Protein AF-A0A3P7LXD0-F1 (afdb_monomer)

Foldseek 3Di:
DDDDDDDDPPPDDPPDPPDPQCLLVADDAAEDEAPPDDPQKDFFDKDWDWDADPSRGIKIKIKTFADPAQKFKFKDFPNHTDWGGDTGMDIFMWIRGSVSFTDGVVDPDGGRHMTMMIGHPPDDDPPPDDDDDDDDDDDDDPPDPPPPKDKDKADKDDWDDWPDQAQLPTKIKIFIDIDIPDPPHDYPHTRMDMGGDHFQFDDPPDGGHDPQWDFDQDPNGTGTDGDD

Organism: Litomosoides sigmodontis (NCBI:txid42156)

InterPro domains:
  IPR000884 Thrombospondin type-1 (TSP1) repeat [PF00090] (155-202)
  IPR000884 Thrombospondin type-1 (TSP1) repeat [PS50092] (150-203)
  IPR000884 Thrombospondin type-1 (TSP1) repeat [SM00209] (153-203)
  IPR002601 C6 domain [PF01681] (26-116)
  IPR002601 C6 domain [SM01048] (23-116)
  IPR036383 Thrombospondin type-1 repeat superfamily [G3DSA:2.20.100.10] (147-202)
  IPR036383 Thrombospondin type-1 repeat superfamily [SSF82895] (150-202)

Sequence (228 aa):
ILTTVPPEITMQMPTGSATPSSCTTCKNLKATKIAGLKPNEISGPLAIEYSTQADGCRVANIVCGGFKGGGTARIYFNERIFLSDITGQAEVELICRSDSQWRAFESAIVVTSVSCVVIDQMTVPPADSPKVISTSSPFMLISTISMRCSAQWGLWGPWSTCSDICGAFGSRQRFRGCERTSHDCFCPGSISDSEYCNFQPCLYPRSACRQNHIVSAVNQKFVCTPMP

Radius of gyration: 25.35 Å; Cα contact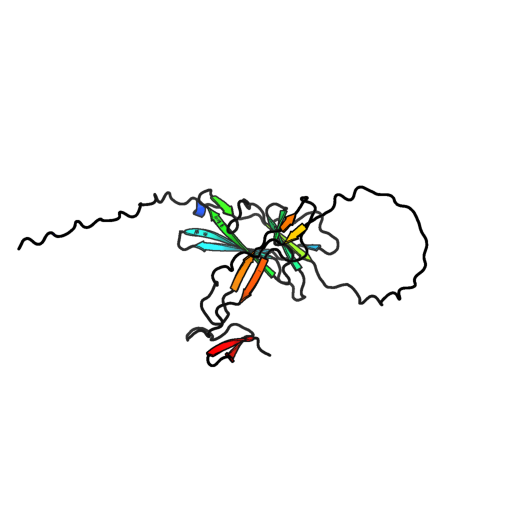s (8 Å, |Δi|>4): 433; chains: 1; bounding box: 85×70×57 Å

Solvent-accessible surface area (backbone atoms only — not comparable to full-atom values): 13696 Å² total; per-residue (Å²): 136,89,83,82,79,80,86,84,80,78,80,76,74,82,79,72,79,80,64,83,57,39,8,62,64,44,74,84,71,41,81,48,82,78,81,86,64,54,98,59,43,43,82,33,57,65,49,78,47,78,49,65,49,99,87,56,29,33,32,38,41,38,38,19,40,73,60,95,73,64,22,33,9,27,41,21,43,68,89,38,82,71,46,55,62,31,68,28,60,29,73,49,61,30,42,26,34,66,85,38,41,33,22,42,83,97,45,92,56,75,52,58,29,40,26,29,38,25,31,66,65,88,80,75,75,88,71,78,80,80,78,89,75,90,75,92,77,92,80,79,92,73,83,70,84,69,76,75,74,45,43,41,74,47,69,74,50,71,69,46,76,52,74,34,87,26,9,37,68,5,42,27,42,29,44,36,52,69,50,54,76,46,91,94,36,68,47,93,69,50,49,58,50,76,44,72,30,42,32,43,54,33,61,84,94,50,66,39,36,36,91,72,34,38,83,39,81,54,95,93,35,66,29,36,38,71,62,132

Structure (mmCIF, N/CA/C/O backbone):
data_AF-A0A3P7LXD0-F1
#
_entry.id   AF-A0A3P7LXD0-F1
#
loop_
_atom_site.group_PDB
_atom_site.id
_atom_site.type_symbol
_atom_site.label_atom_id
_atom_site.label_alt_id
_atom_site.label_comp_id
_atom_site.label_asym_id
_atom_site.label_entity_id
_atom_site.label_seq_id
_atom_site.pdbx_PDB_ins_code
_atom_site.Cartn_x
_atom_site.Cartn_y
_atom_site.Cartn_z
_atom_site.occupancy
_atom_site.B_iso_or_equiv
_atom_site.auth_seq_id
_atom_site.auth_comp_id
_atom_site.auth_asym_id
_atom_site.auth_atom_id
_atom_site.pdbx_PDB_model_num
ATOM 1 N N . ILE A 1 1 ? -38.356 54.307 16.193 1.00 48.66 1 ILE A N 1
ATOM 2 C CA . ILE A 1 1 ? -37.027 53.716 15.911 1.00 48.66 1 ILE A CA 1
ATOM 3 C C . ILE A 1 1 ? -37.286 52.497 15.035 1.00 48.66 1 ILE A C 1
ATOM 5 O O . ILE A 1 1 ? -37.836 51.524 15.526 1.00 48.66 1 ILE A O 1
ATOM 9 N N . LEU A 1 2 ? -37.068 52.627 13.724 1.00 42.84 2 LEU A N 1
ATOM 10 C CA . LEU A 1 2 ? -37.295 51.571 12.731 1.00 42.84 2 LEU A CA 1
ATOM 11 C C . LEU A 1 2 ? -36.100 50.610 12.758 1.00 42.84 2 LEU A C 1
ATOM 13 O O . LEU A 1 2 ? -34.997 51.003 12.394 1.00 42.84 2 LEU A O 1
ATOM 17 N N . THR A 1 3 ? -36.307 49.374 13.208 1.00 47.88 3 THR A N 1
ATOM 18 C CA . THR A 1 3 ? -35.307 48.301 13.133 1.00 47.88 3 THR A CA 1
ATOM 19 C C . THR A 1 3 ? -35.476 47.544 11.821 1.00 47.88 3 THR A C 1
ATOM 21 O O . THR A 1 3 ? -36.430 46.788 11.647 1.00 47.88 3 THR A O 1
ATOM 24 N N . THR A 1 4 ? -34.558 47.767 10.885 1.00 55.19 4 THR A N 1
ATOM 25 C CA . THR A 1 4 ? -34.419 47.001 9.643 1.00 55.19 4 THR A CA 1
ATOM 26 C C . THR A 1 4 ? -33.734 45.665 9.940 1.00 55.19 4 THR A C 1
ATOM 28 O O . THR A 1 4 ? -32.599 45.653 10.417 1.00 55.19 4 THR A O 1
ATOM 31 N N . VAL A 1 5 ? -34.407 44.550 9.659 1.00 63.97 5 VAL A N 1
ATOM 32 C CA . VAL A 1 5 ? -33.825 43.198 9.699 1.00 63.97 5 VAL A CA 1
ATOM 33 C C . VAL A 1 5 ? -33.146 42.928 8.343 1.00 63.97 5 VAL A C 1
ATOM 35 O O . VAL A 1 5 ? -33.761 43.228 7.318 1.00 63.97 5 VAL A O 1
ATOM 38 N N . PRO A 1 6 ? -31.902 42.415 8.283 1.00 62.12 6 PRO A N 1
ATOM 39 C CA . PRO A 1 6 ? -31.261 42.067 7.014 1.00 62.12 6 PRO A CA 1
ATOM 40 C C . PRO A 1 6 ? -31.857 40.773 6.421 1.00 62.12 6 PRO A C 1
ATOM 42 O O . PRO A 1 6 ? -32.315 39.917 7.179 1.00 62.12 6 PRO A O 1
ATOM 45 N N . PRO A 1 7 ? -31.860 40.601 5.085 1.00 56.16 7 PRO A N 1
ATOM 46 C CA . PRO A 1 7 ? -32.398 39.403 4.451 1.00 56.16 7 PRO A CA 1
ATOM 47 C C . PRO A 1 7 ? -31.478 38.195 4.675 1.00 56.16 7 PRO A C 1
ATOM 49 O O . PRO A 1 7 ? -30.262 38.270 4.492 1.00 56.16 7 PRO A O 1
ATOM 52 N N . GLU A 1 8 ? -32.079 37.071 5.054 1.00 54.09 8 GLU A N 1
ATOM 53 C CA . GLU A 1 8 ? -31.425 35.774 5.199 1.00 54.09 8 GLU A CA 1
ATOM 54 C C . GLU A 1 8 ? -31.081 35.220 3.806 1.00 54.09 8 GLU A C 1
ATOM 56 O O . GLU A 1 8 ? -31.956 34.821 3.039 1.00 54.09 8 GLU A O 1
ATOM 61 N N . ILE A 1 9 ? -29.794 35.237 3.446 1.00 55.38 9 ILE A N 1
ATOM 62 C CA . ILE A 1 9 ? -29.299 34.609 2.217 1.00 55.38 9 ILE A CA 1
ATOM 63 C C . ILE A 1 9 ? -29.206 33.108 2.484 1.00 55.38 9 ILE A C 1
ATOM 65 O O . ILE A 1 9 ? -28.233 32.618 3.058 1.00 55.38 9 ILE A O 1
ATOM 69 N N . THR A 1 10 ? -30.227 32.368 2.064 1.00 48.28 10 THR A N 1
ATOM 70 C CA . THR A 1 10 ? -30.183 30.907 2.025 1.00 48.28 10 THR A CA 1
ATOM 71 C C . THR A 1 10 ? -29.189 30.499 0.936 1.00 48.28 10 THR A C 1
ATOM 73 O O . THR A 1 10 ? -29.492 30.565 -0.255 1.00 48.28 10 THR A O 1
ATOM 76 N N . MET A 1 11 ? -27.969 30.107 1.316 1.00 50.03 11 MET A N 1
ATOM 77 C CA . MET A 1 11 ? -27.069 29.429 0.384 1.00 50.03 11 MET A CA 1
ATOM 78 C C . MET A 1 11 ? -27.649 28.049 0.092 1.00 50.03 11 MET A C 1
ATOM 80 O O . MET A 1 11 ? -27.554 27.123 0.896 1.00 50.03 11 MET A O 1
ATOM 84 N N . GLN A 1 12 ? -28.287 27.925 -1.064 1.00 51.53 12 GLN A N 1
ATOM 85 C CA . GLN A 1 12 ? -28.724 26.648 -1.590 1.00 51.53 12 GLN A CA 1
ATOM 86 C C . GLN A 1 12 ? -27.473 25.858 -1.982 1.00 51.53 12 GLN A C 1
ATOM 88 O O . GLN A 1 12 ? -26.767 26.195 -2.933 1.00 51.53 12 GLN A O 1
ATOM 93 N N . MET A 1 13 ? -27.164 24.834 -1.190 1.00 46.72 13 MET A N 1
ATOM 94 C CA . MET A 1 13 ? -26.141 23.846 -1.506 1.00 46.72 13 MET A CA 1
ATOM 95 C C . MET A 1 13 ? -26.503 23.233 -2.867 1.00 46.72 13 MET A C 1
ATOM 97 O O . MET A 1 13 ? -27.663 22.843 -3.043 1.00 46.72 13 MET A O 1
ATOM 101 N N . PRO A 1 14 ? -25.587 23.178 -3.851 1.00 46.22 14 PRO A N 1
ATOM 102 C CA . PRO A 1 14 ? -25.910 22.572 -5.128 1.00 46.22 14 PRO A CA 1
ATOM 103 C C . PRO A 1 14 ? -26.263 21.113 -4.861 1.00 46.22 14 PRO A C 1
ATOM 105 O O . PRO A 1 14 ? -25.436 20.327 -4.395 1.00 46.22 14 PRO A O 1
ATOM 108 N N . THR A 1 15 ? -27.517 20.763 -5.132 1.00 45.72 15 THR A N 1
ATOM 109 C CA . THR A 1 15 ? -27.973 19.390 -5.281 1.00 45.72 15 THR A CA 1
ATOM 110 C C . THR A 1 15 ? -27.226 18.802 -6.470 1.00 45.72 15 THR A C 1
ATOM 112 O O . THR A 1 15 ? -27.682 18.843 -7.610 1.00 45.72 15 THR A O 1
ATOM 115 N N . GLY A 1 16 ? -26.022 18.297 -6.195 1.00 50.62 16 GLY A N 1
ATOM 116 C CA . GLY A 1 16 ? -25.291 17.437 -7.103 1.00 50.62 16 GLY A CA 1
ATOM 117 C C . GLY A 1 16 ? -26.206 16.279 -7.462 1.00 50.62 16 GLY A C 1
ATOM 118 O O . GLY A 1 16 ? -26.605 15.494 -6.604 1.00 50.62 16 GLY A O 1
ATOM 119 N N . SER A 1 17 ? -26.592 16.240 -8.729 1.00 43.69 17 SER A N 1
ATOM 120 C CA . SER A 1 17 ? -27.343 15.166 -9.352 1.00 43.69 17 SER A CA 1
ATOM 121 C C . SER A 1 17 ? -26.717 13.817 -8.993 1.00 43.69 17 SER A C 1
ATOM 123 O O . SER A 1 17 ? -25.678 13.443 -9.542 1.00 43.69 17 SER A O 1
ATOM 125 N N . ALA A 1 18 ? -27.344 13.077 -8.080 1.00 49.84 18 ALA A N 1
ATOM 126 C CA . ALA A 1 18 ? -27.021 11.681 -7.839 1.00 49.84 18 ALA A CA 1
ATOM 127 C C . ALA A 1 18 ? -27.563 10.857 -9.015 1.00 49.84 18 ALA A C 1
ATOM 129 O O . ALA A 1 18 ? -28.610 10.220 -8.935 1.00 49.84 18 ALA A O 1
ATOM 130 N N . THR A 1 19 ? -26.860 10.894 -10.148 1.00 48.16 19 THR A N 1
ATOM 131 C CA . THR A 1 19 ? -26.873 9.759 -11.074 1.00 48.16 19 THR A CA 1
ATOM 132 C C . THR A 1 19 ? -26.492 8.516 -10.269 1.00 48.16 19 THR A C 1
ATOM 134 O O . THR A 1 19 ? -25.536 8.607 -9.493 1.00 48.16 19 THR A O 1
ATOM 137 N N . PRO A 1 20 ? -27.185 7.371 -10.422 1.00 54.28 20 PRO A N 1
ATOM 138 C CA . PRO A 1 20 ? -26.751 6.133 -9.792 1.00 54.28 20 PRO A CA 1
ATOM 139 C C . PRO A 1 20 ? -25.317 5.883 -10.243 1.00 54.28 20 PRO A C 1
ATOM 141 O O . PRO A 1 20 ? -25.032 5.787 -11.437 1.00 54.28 20 PRO A O 1
ATOM 144 N N . SER A 1 21 ? -24.392 5.911 -9.293 1.00 63.59 21 SER A N 1
ATOM 145 C CA . SER A 1 21 ? -22.981 5.835 -9.601 1.00 63.59 21 SER A CA 1
ATOM 146 C C . SER A 1 21 ? -22.711 4.438 -10.163 1.00 63.59 21 SER A C 1
ATOM 148 O O . SER A 1 21 ? -22.794 3.422 -9.469 1.00 63.59 21 SER A O 1
ATOM 150 N N . SER A 1 22 ? -22.365 4.362 -11.453 1.00 79.81 22 SER A N 1
ATOM 151 C CA . SER A 1 22 ? -21.977 3.100 -12.105 1.00 79.81 22 SER A CA 1
ATOM 152 C C . SER A 1 22 ? -20.734 2.464 -11.457 1.00 79.81 22 SER A C 1
ATOM 154 O O . SER A 1 22 ? -20.357 1.342 -11.795 1.00 79.81 22 SER A O 1
ATOM 156 N N . CYS A 1 23 ? -20.149 3.127 -10.453 1.00 82.75 23 CYS A N 1
ATOM 157 C CA . CYS A 1 23 ? -19.116 2.604 -9.571 1.00 82.75 23 CYS A CA 1
ATOM 158 C C . CYS A 1 23 ? -19.523 1.351 -8.770 1.00 82.75 23 CYS A C 1
ATOM 160 O O . CYS A 1 23 ? -18.677 0.665 -8.196 1.00 82.75 23 CYS A O 1
ATOM 162 N N . THR A 1 24 ? -20.813 1.022 -8.733 1.00 83.06 24 THR A N 1
ATOM 163 C CA . THR A 1 24 ? -21.328 -0.233 -8.161 1.00 83.06 24 THR A CA 1
ATOM 164 C C . THR A 1 24 ? -21.134 -1.432 -9.099 1.00 83.06 24 THR A C 1
ATOM 166 O O . THR A 1 24 ? -21.164 -2.578 -8.658 1.00 83.06 24 THR A O 1
ATOM 169 N N . THR A 1 25 ? -20.894 -1.190 -10.393 1.00 86.50 25 THR A N 1
ATOM 170 C CA . THR A 1 25 ? -20.938 -2.216 -11.453 1.00 86.50 25 THR A CA 1
ATOM 171 C C . THR A 1 25 ? -19.572 -2.637 -11.997 1.00 86.50 25 THR A C 1
ATOM 173 O O . THR A 1 25 ? -19.510 -3.422 -12.946 1.00 86.50 25 THR A O 1
ATOM 176 N N . CYS A 1 26 ? -18.464 -2.165 -11.406 1.00 85.44 26 CYS A N 1
ATOM 177 C CA . CYS A 1 26 ? -17.125 -2.608 -11.808 1.00 85.44 26 CYS A CA 1
ATOM 178 C C . CYS A 1 26 ? -17.045 -4.134 -11.857 1.00 85.44 26 CYS A C 1
ATOM 180 O O . CYS A 1 26 ? -17.488 -4.816 -10.936 1.00 85.44 26 CYS A O 1
ATOM 182 N N . LYS A 1 27 ? -16.434 -4.684 -12.907 1.00 90.19 27 LYS A N 1
ATOM 183 C CA . LYS A 1 27 ? -16.144 -6.122 -12.986 1.00 90.19 27 LYS A CA 1
ATOM 184 C C . LYS A 1 27 ? -15.002 -6.478 -12.040 1.00 90.19 27 LYS A C 1
ATOM 186 O O . LYS A 1 27 ? -14.140 -5.647 -11.779 1.00 90.19 27 LYS A O 1
ATOM 191 N N . ASN A 1 28 ? -14.962 -7.717 -11.557 1.00 88.19 28 ASN A N 1
ATOM 192 C CA . ASN A 1 28 ? -13.822 -8.184 -10.767 1.00 88.19 28 ASN A CA 1
ATOM 193 C C . ASN A 1 28 ? -12.539 -8.159 -11.614 1.00 88.19 28 ASN A C 1
ATOM 195 O O . ASN A 1 28 ? -12.557 -8.476 -12.807 1.00 88.19 28 ASN A O 1
ATOM 199 N N . LEU A 1 29 ? -11.438 -7.766 -10.981 1.00 91.12 29 LEU A N 1
ATOM 200 C CA . LEU A 1 29 ? -10.112 -7.694 -11.583 1.00 91.12 29 LEU A CA 1
ATOM 201 C C . LEU A 1 29 ? -9.604 -9.090 -11.937 1.00 91.12 29 LEU A C 1
ATOM 203 O O . LEU A 1 29 ? -9.851 -10.062 -11.219 1.00 91.12 29 LEU A O 1
ATOM 207 N N . LYS A 1 30 ? -8.864 -9.190 -13.043 1.00 92.50 30 LYS A N 1
ATOM 208 C CA . LYS A 1 30 ? -8.252 -10.452 -13.468 1.00 92.50 30 LYS A CA 1
ATOM 209 C C . LYS A 1 30 ? -6.905 -10.645 -12.780 1.00 92.50 30 LYS A C 1
ATOM 211 O O . LYS A 1 30 ? -5.979 -9.880 -13.027 1.00 92.50 30 LYS A O 1
ATOM 216 N N . ALA A 1 31 ? -6.774 -11.692 -11.972 1.00 88.50 31 ALA A N 1
ATOM 217 C CA . ALA A 1 31 ? -5.475 -12.124 -11.470 1.00 88.50 31 ALA A CA 1
ATOM 218 C C . ALA A 1 31 ? -4.697 -12.817 -12.599 1.00 88.50 31 ALA A C 1
ATOM 220 O O . ALA A 1 31 ? -5.113 -13.865 -13.096 1.00 88.50 31 ALA A O 1
ATOM 221 N N . THR A 1 32 ? -3.586 -12.222 -13.022 1.00 88.50 32 THR A N 1
ATOM 222 C CA . THR A 1 32 ? -2.732 -12.745 -14.096 1.00 88.50 32 THR A CA 1
ATOM 223 C C . THR A 1 32 ? -1.338 -13.074 -13.579 1.00 88.50 32 THR A C 1
ATOM 225 O O . THR A 1 32 ? -0.900 -12.577 -12.545 1.00 88.50 32 THR A O 1
ATOM 228 N N . LYS A 1 33 ? -0.627 -13.941 -14.302 1.00 84.06 33 LYS A N 1
ATOM 229 C CA . LYS A 1 33 ? 0.793 -14.219 -14.060 1.00 84.06 33 LYS A CA 1
ATOM 230 C C . LYS A 1 33 ? 1.620 -13.450 -15.084 1.00 84.06 33 LYS A C 1
ATOM 232 O O . LYS A 1 33 ? 1.226 -13.378 -16.244 1.00 84.06 33 LYS A O 1
ATOM 237 N N . ILE A 1 34 ? 2.749 -12.886 -14.663 1.00 85.44 34 ILE A N 1
ATOM 238 C CA . ILE A 1 34 ? 3.698 -12.240 -15.578 1.00 85.44 34 ILE A CA 1
ATOM 239 C C . ILE A 1 34 ? 4.536 -13.325 -16.261 1.00 85.44 34 ILE A C 1
ATOM 241 O O . ILE A 1 34 ? 5.071 -14.210 -15.594 1.00 85.44 34 ILE A O 1
ATOM 245 N N . ALA A 1 35 ? 4.636 -13.261 -17.588 1.00 79.31 35 ALA A N 1
ATOM 246 C CA . ALA A 1 35 ? 5.535 -14.106 -18.365 1.00 79.31 35 ALA A CA 1
ATOM 247 C C . ALA A 1 35 ? 6.946 -13.491 -18.404 1.00 79.31 35 ALA A C 1
ATOM 249 O O . ALA A 1 35 ? 7.087 -12.272 -18.439 1.00 79.31 35 ALA A O 1
ATOM 250 N N . GLY A 1 36 ? 7.988 -14.328 -18.418 1.00 73.62 36 GLY A N 1
ATOM 251 C CA . GLY A 1 36 ? 9.377 -13.856 -18.518 1.00 73.62 36 GLY A CA 1
ATOM 252 C C . GLY A 1 36 ? 9.956 -13.295 -17.215 1.00 73.62 36 GLY A C 1
ATOM 253 O O . GLY A 1 36 ? 10.676 -12.301 -17.242 1.00 73.62 36 GLY A O 1
ATOM 254 N N . LEU A 1 37 ? 9.636 -13.919 -16.078 1.00 72.19 37 LEU A N 1
ATOM 255 C CA . LEU A 1 37 ? 10.244 -13.580 -14.790 1.00 72.19 37 LEU A CA 1
ATOM 256 C C . LEU A 1 37 ? 11.762 -13.801 -14.825 1.00 72.19 37 LEU A C 1
ATOM 258 O O . LEU A 1 37 ? 12.252 -14.759 -15.431 1.00 72.19 37 LEU A O 1
ATOM 262 N N . LYS A 1 38 ? 12.510 -12.914 -14.164 1.00 73.81 38 LYS A N 1
ATOM 263 C CA . LYS A 1 38 ? 13.957 -13.085 -13.978 1.00 73.81 38 LYS A CA 1
ATOM 264 C C . LYS A 1 38 ? 14.239 -14.295 -13.069 1.00 73.81 38 LYS A C 1
ATOM 266 O O . LYS A 1 38 ? 13.366 -14.675 -12.298 1.00 73.81 38 LYS A O 1
ATOM 271 N N . PRO A 1 39 ? 15.461 -14.867 -13.075 1.00 63.00 39 PRO A N 1
ATOM 272 C CA . PRO A 1 39 ? 15.785 -16.058 -12.277 1.00 63.00 39 PRO A CA 1
ATOM 273 C C . PRO A 1 39 ? 15.484 -15.939 -10.773 1.00 63.00 39 PRO A C 1
ATOM 275 O O . PRO A 1 39 ? 15.187 -16.940 -10.133 1.00 63.00 39 PRO A O 1
ATOM 278 N N . ASN A 1 40 ? 15.522 -14.718 -10.228 1.00 71.56 40 ASN A N 1
ATOM 279 C CA . ASN A 1 40 ? 15.275 -14.434 -8.809 1.00 71.56 40 ASN A CA 1
ATOM 280 C C . ASN A 1 40 ? 13.846 -13.932 -8.533 1.00 71.56 40 ASN A C 1
ATOM 282 O O . ASN A 1 40 ? 13.535 -13.537 -7.413 1.00 71.56 40 ASN A O 1
ATOM 286 N N . GLU A 1 41 ? 12.992 -13.881 -9.555 1.00 78.56 41 GLU A N 1
ATOM 287 C CA . GLU A 1 41 ? 11.610 -13.424 -9.467 1.00 78.56 41 GLU A CA 1
ATOM 288 C C . GLU A 1 41 ? 10.677 -14.629 -9.574 1.00 78.56 41 GLU A C 1
ATOM 290 O O . GLU A 1 41 ? 10.719 -15.390 -10.539 1.00 78.56 41 GLU A O 1
ATOM 295 N N . ILE A 1 42 ? 9.796 -14.789 -8.593 1.00 78.94 42 ILE A N 1
ATOM 296 C CA . ILE A 1 42 ? 8.791 -15.852 -8.589 1.00 78.94 42 ILE A CA 1
ATOM 297 C C . ILE A 1 42 ? 7.393 -15.245 -8.485 1.00 78.94 42 ILE A C 1
ATOM 299 O O . ILE A 1 42 ? 7.196 -14.148 -7.958 1.00 78.94 42 ILE A O 1
ATOM 303 N N . SER A 1 43 ? 6.394 -15.959 -9.006 1.00 81.38 43 SER A N 1
ATOM 304 C CA . SER A 1 43 ? 4.994 -15.555 -8.857 1.00 81.38 43 SER A CA 1
ATOM 305 C C . SER A 1 43 ? 4.625 -15.590 -7.376 1.00 81.38 43 SER A C 1
ATOM 307 O O . SER A 1 43 ? 4.637 -16.654 -6.758 1.00 81.38 43 SER A O 1
ATOM 309 N N . GLY A 1 44 ? 4.299 -14.428 -6.815 1.00 79.38 44 GLY A N 1
ATOM 310 C CA . GLY A 1 44 ? 3.954 -14.302 -5.405 1.00 79.38 44 GLY A CA 1
ATOM 311 C C . GLY A 1 44 ? 2.480 -14.599 -5.122 1.00 79.38 44 GLY A C 1
ATOM 312 O O . GLY A 1 44 ? 1.655 -14.556 -6.041 1.00 79.38 44 GLY A O 1
ATOM 313 N N . PRO A 1 45 ? 2.130 -14.884 -3.855 1.00 80.81 45 PRO A N 1
ATOM 314 C CA . PRO A 1 45 ? 0.745 -14.944 -3.419 1.00 80.81 45 PRO A CA 1
ATOM 315 C C . PRO A 1 45 ? 0.095 -13.569 -3.598 1.00 80.81 45 PRO A C 1
ATOM 317 O O . PRO A 1 45 ? 0.625 -12.546 -3.161 1.00 80.81 45 PRO A O 1
ATOM 320 N N . LEU A 1 46 ? -1.050 -13.575 -4.276 1.00 85.81 46 LEU A N 1
ATOM 321 C CA . LEU A 1 46 ? -1.874 -12.410 -4.563 1.00 85.81 46 LEU A CA 1
ATOM 322 C C . LEU A 1 46 ? -3.257 -12.644 -3.957 1.00 85.81 46 LEU A C 1
ATOM 324 O O . LEU A 1 46 ? -3.917 -13.623 -4.307 1.00 85.81 46 LEU A O 1
ATOM 328 N N . ALA A 1 47 ? -3.701 -11.735 -3.099 1.00 80.62 47 ALA A N 1
ATOM 329 C CA . ALA A 1 47 ? -5.070 -11.673 -2.614 1.00 80.62 47 ALA A CA 1
ATOM 330 C C . ALA A 1 47 ? -5.728 -10.382 -3.113 1.00 80.62 47 ALA A C 1
ATOM 332 O O . ALA A 1 47 ? -5.097 -9.328 -3.173 1.00 80.62 47 ALA A O 1
ATOM 333 N N . ILE A 1 48 ? -6.994 -10.487 -3.515 1.00 84.19 48 ILE A N 1
ATOM 334 C CA . ILE A 1 48 ? -7.819 -9.348 -3.918 1.00 84.19 48 ILE A CA 1
ATOM 335 C C . ILE A 1 48 ? -9.107 -9.437 -3.109 1.00 84.19 48 ILE A C 1
ATOM 337 O O . ILE A 1 48 ? -9.908 -10.349 -3.323 1.00 84.19 48 ILE A O 1
ATOM 341 N N . GLU A 1 49 ? -9.292 -8.508 -2.183 1.00 78.50 49 GLU A N 1
ATOM 342 C CA . GLU A 1 49 ? -10.474 -8.413 -1.336 1.00 78.50 49 GLU A CA 1
ATOM 343 C C . GLU A 1 49 ? -11.357 -7.263 -1.812 1.00 78.50 49 GLU A C 1
ATOM 345 O O . GLU A 1 49 ? -10.869 -6.175 -2.108 1.00 78.50 49 GLU A O 1
ATOM 350 N N . TYR A 1 50 ? -12.663 -7.500 -1.920 1.00 78.31 50 TYR A N 1
ATOM 351 C CA . TYR A 1 50 ? -13.607 -6.482 -2.370 1.00 78.31 50 TYR A CA 1
ATOM 352 C C . TYR A 1 50 ? -14.470 -6.005 -1.211 1.00 78.31 50 TYR A C 1
ATOM 354 O O . TYR A 1 50 ? -15.050 -6.814 -0.490 1.00 78.31 50 TYR A O 1
ATOM 362 N N . SER A 1 51 ? -14.622 -4.692 -1.097 1.00 71.56 51 SER A N 1
ATOM 363 C CA . SER A 1 51 ? -15.486 -4.044 -0.115 1.00 71.56 51 SER A CA 1
ATOM 364 C C . SER A 1 51 ? -16.300 -2.924 -0.769 1.00 71.56 51 SER A C 1
ATOM 366 O O . SER A 1 51 ? -16.226 -2.704 -1.982 1.00 71.56 51 SER A O 1
ATOM 368 N N . THR A 1 52 ? -17.153 -2.263 0.012 1.00 77.12 52 THR A N 1
ATOM 369 C CA . THR A 1 52 ? -17.998 -1.154 -0.455 1.00 77.12 52 THR A CA 1
ATOM 370 C C . THR A 1 52 ? -17.804 0.037 0.476 1.00 77.12 52 THR A C 1
ATOM 372 O O . THR A 1 52 ? -17.818 -0.138 1.694 1.00 77.12 52 THR A O 1
ATOM 375 N N . GLN A 1 53 ? -17.604 1.230 -0.083 1.00 68.94 53 GLN A N 1
ATOM 376 C CA . GLN A 1 53 ? -17.502 2.475 0.681 1.00 68.94 53 GLN A CA 1
ATOM 377 C C . GLN A 1 53 ? -18.882 2.974 1.136 1.00 68.94 53 GLN A C 1
ATOM 379 O O . GLN A 1 53 ? -19.924 2.484 0.700 1.00 68.94 53 GLN A O 1
ATOM 384 N N . ALA A 1 54 ? -18.896 3.969 2.028 1.00 63.34 54 ALA A N 1
ATOM 385 C CA . ALA A 1 54 ? -20.129 4.578 2.536 1.00 63.34 54 ALA A CA 1
ATOM 386 C C . ALA A 1 54 ? -20.982 5.244 1.435 1.00 63.34 54 ALA A C 1
ATOM 388 O O . ALA A 1 54 ? -22.186 5.409 1.604 1.00 63.34 54 ALA A O 1
ATOM 389 N N . ASP A 1 55 ? -20.365 5.599 0.307 1.00 69.06 55 ASP A N 1
ATOM 390 C CA . ASP A 1 55 ? -21.009 6.138 -0.895 1.00 69.06 55 ASP A CA 1
ATOM 391 C C . ASP A 1 55 ? -21.573 5.049 -1.835 1.00 69.06 55 ASP A C 1
ATOM 393 O O . ASP A 1 55 ? -22.137 5.361 -2.885 1.00 69.06 55 ASP A O 1
ATOM 397 N N . GLY A 1 56 ? -21.434 3.770 -1.469 1.00 68.56 56 GLY A N 1
ATOM 398 C CA . GLY A 1 56 ? -21.871 2.623 -2.261 1.00 68.56 56 GLY A CA 1
ATOM 399 C C . GLY A 1 56 ? -20.887 2.190 -3.352 1.00 68.56 56 GLY A C 1
ATOM 400 O O . GLY A 1 56 ? -21.140 1.189 -4.024 1.00 68.56 56 GLY A O 1
ATOM 401 N N . CYS A 1 57 ? -19.762 2.884 -3.546 1.00 79.31 57 CYS A N 1
ATOM 402 C CA . CYS A 1 57 ? -18.792 2.507 -4.568 1.00 79.31 57 CYS A CA 1
ATOM 403 C C . CYS A 1 57 ? -17.978 1.276 -4.161 1.00 79.31 57 CYS A C 1
ATOM 405 O O . CYS A 1 57 ? -17.602 1.092 -3.000 1.00 79.31 57 CYS A O 1
ATOM 407 N N . ARG A 1 58 ? -17.694 0.410 -5.145 1.00 82.06 58 ARG A N 1
ATOM 408 C CA . ARG A 1 58 ? -16.866 -0.779 -4.920 1.00 82.06 58 ARG A CA 1
ATOM 409 C C . ARG A 1 58 ? -15.409 -0.383 -4.699 1.00 82.06 58 ARG A C 1
ATOM 411 O O . ARG A 1 58 ? -14.863 0.451 -5.422 1.00 82.06 58 ARG A O 1
ATOM 418 N N . VAL A 1 59 ? -14.768 -1.076 -3.771 1.00 81.12 59 VAL A N 1
ATOM 419 C CA . VAL A 1 59 ? -13.339 -0.994 -3.472 1.00 81.12 59 VAL A CA 1
ATOM 420 C C . VAL A 1 59 ? -12.710 -2.367 -3.650 1.00 81.12 59 VAL A C 1
ATOM 422 O O . VAL A 1 59 ? -13.347 -3.383 -3.371 1.00 81.12 59 VAL A O 1
ATOM 425 N N . ALA A 1 60 ? -11.475 -2.398 -4.140 1.00 81.50 60 ALA A N 1
ATOM 426 C CA . ALA A 1 60 ? -10.649 -3.592 -4.205 1.00 81.50 60 ALA A CA 1
ATOM 427 C C . ALA A 1 60 ? -9.331 -3.332 -3.473 1.00 81.50 60 ALA A C 1
ATOM 429 O O . ALA A 1 60 ? -8.537 -2.491 -3.894 1.00 81.50 60 ALA A O 1
ATOM 430 N N . ASN A 1 61 ? -9.095 -4.065 -2.394 1.00 80.69 61 ASN A N 1
ATOM 431 C CA . ASN A 1 61 ? -7.827 -4.101 -1.690 1.00 80.69 61 ASN A CA 1
ATOM 432 C C . ASN A 1 61 ? -6.971 -5.229 -2.275 1.00 80.69 61 ASN A C 1
ATOM 434 O O . ASN A 1 61 ? -7.399 -6.381 -2.355 1.00 80.69 61 ASN A O 1
ATOM 438 N N . ILE A 1 62 ? -5.785 -4.882 -2.762 1.00 89.38 62 ILE A N 1
ATOM 439 C CA . ILE A 1 62 ? -4.865 -5.806 -3.411 1.00 89.38 62 ILE A CA 1
ATOM 440 C C . ILE A 1 62 ? -3.672 -5.998 -2.499 1.00 89.38 62 ILE A C 1
ATOM 442 O O . ILE A 1 62 ? -2.933 -5.053 -2.236 1.00 89.38 62 ILE A O 1
ATOM 446 N N . VAL A 1 63 ? -3.430 -7.249 -2.133 1.00 85.88 63 VAL A N 1
ATOM 447 C CA . VAL A 1 63 ? -2.309 -7.667 -1.304 1.00 85.88 63 VAL A CA 1
ATOM 448 C C . VAL A 1 63 ? -1.410 -8.597 -2.106 1.00 85.88 63 VAL A C 1
ATOM 450 O O . VAL A 1 63 ? -1.845 -9.642 -2.586 1.00 85.88 63 VAL A O 1
ATOM 453 N N . CYS A 1 64 ? -0.138 -8.238 -2.232 1.00 86.50 64 CYS A N 1
ATOM 454 C CA . CYS A 1 64 ? 0.892 -9.043 -2.876 1.00 86.50 64 CYS A CA 1
ATOM 455 C C . CYS A 1 64 ? 2.039 -9.291 -1.901 1.00 86.50 64 CYS A C 1
ATOM 457 O O . CYS A 1 64 ? 2.657 -8.351 -1.410 1.00 86.50 64 CYS A O 1
ATOM 459 N N . GLY A 1 65 ? 2.350 -10.557 -1.637 1.00 79.50 65 GLY A N 1
ATOM 460 C CA . GLY A 1 65 ? 3.390 -10.951 -0.685 1.00 79.50 65 GLY A CA 1
ATOM 461 C C . GLY A 1 65 ? 2.845 -11.774 0.482 1.00 79.50 65 GLY A C 1
ATOM 462 O O . GLY A 1 65 ? 1.709 -12.237 0.450 1.00 79.50 65 GLY A O 1
ATOM 463 N N . GLY A 1 66 ? 3.686 -12.009 1.494 1.00 61.69 66 GLY A N 1
ATOM 464 C CA . GLY A 1 66 ? 3.375 -12.930 2.602 1.00 61.69 66 GLY A CA 1
ATOM 465 C C . GLY A 1 66 ? 4.448 -13.986 2.894 1.00 61.69 66 GLY A C 1
ATOM 466 O O . GLY A 1 66 ? 4.175 -14.972 3.579 1.00 61.69 66 GLY A O 1
ATOM 467 N N . PHE A 1 67 ? 5.674 -13.808 2.393 1.00 57.06 67 PHE A N 1
ATOM 468 C CA . PHE A 1 67 ? 6.784 -14.711 2.704 1.00 57.06 67 PHE A CA 1
ATOM 469 C C . PHE A 1 67 ? 7.430 -14.363 4.051 1.00 57.06 67 PHE A C 1
ATOM 471 O O . PHE A 1 67 ? 7.847 -13.227 4.292 1.00 57.06 67 PHE A O 1
ATOM 478 N N . LYS A 1 68 ? 7.567 -15.368 4.924 1.00 50.88 68 LYS A N 1
ATOM 479 C CA . LYS A 1 68 ? 8.377 -15.295 6.148 1.00 50.88 68 LYS A CA 1
ATOM 480 C C . LYS A 1 68 ? 9.861 -15.341 5.762 1.00 50.88 68 LYS A C 1
ATOM 482 O O . LYS A 1 68 ? 10.446 -16.414 5.745 1.00 50.88 68 LYS A O 1
ATOM 487 N N . GLY A 1 69 ? 10.450 -14.207 5.390 1.00 52.09 69 GLY A N 1
ATOM 488 C CA . GLY A 1 69 ? 11.861 -14.192 4.973 1.00 52.09 69 GLY A CA 1
ATOM 489 C C . GLY A 1 69 ? 12.423 -12.885 4.413 1.00 52.09 69 GLY A C 1
ATOM 490 O O . GLY A 1 69 ? 13.568 -12.877 3.988 1.00 52.09 69 GLY A O 1
ATOM 491 N N . GLY A 1 70 ? 11.663 -11.782 4.399 1.00 56.16 70 GLY A N 1
ATOM 492 C CA . GLY A 1 70 ? 12.195 -10.482 3.957 1.00 56.16 70 GLY A CA 1
ATOM 493 C C . GLY A 1 70 ? 12.313 -10.304 2.436 1.00 56.16 70 GLY A C 1
ATOM 494 O O . GLY A 1 70 ? 13.012 -9.405 1.983 1.00 56.16 70 GLY A O 1
ATOM 495 N N . GLY A 1 71 ? 11.617 -11.122 1.640 1.00 66.62 71 GLY A N 1
ATOM 496 C CA . GLY A 1 71 ? 11.530 -10.940 0.189 1.00 66.62 71 GLY A CA 1
ATOM 497 C C . GLY A 1 71 ? 10.815 -9.645 -0.213 1.00 66.62 71 GLY A C 1
ATOM 498 O O . GLY A 1 71 ? 10.048 -9.064 0.557 1.00 66.62 71 GLY A O 1
ATOM 499 N N . THR A 1 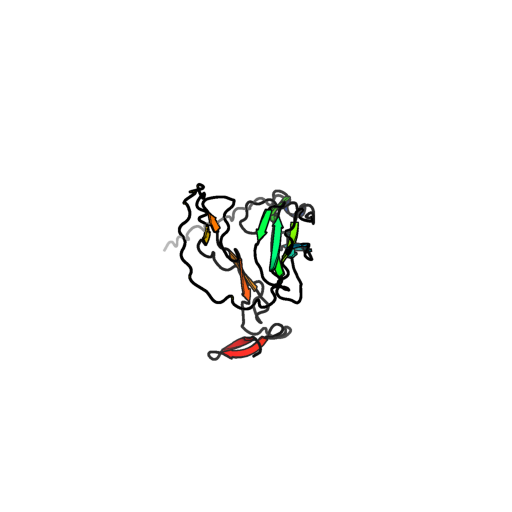72 ? 11.056 -9.188 -1.436 1.00 76.81 72 THR A N 1
ATOM 500 C CA . THR A 1 72 ? 10.491 -7.942 -1.966 1.00 76.81 72 THR A CA 1
ATOM 501 C C . THR A 1 72 ? 9.283 -8.230 -2.854 1.00 76.81 72 THR A C 1
ATOM 503 O O . THR A 1 72 ? 9.421 -8.936 -3.847 1.00 76.81 72 THR A O 1
ATOM 506 N N . ALA A 1 73 ? 8.114 -7.677 -2.536 1.00 83.38 73 ALA A N 1
ATOM 507 C CA . ALA A 1 73 ? 6.878 -7.838 -3.298 1.00 83.38 73 ALA A CA 1
ATOM 508 C C . ALA A 1 73 ? 6.653 -6.692 -4.298 1.00 83.38 73 ALA A C 1
ATOM 510 O O . ALA A 1 73 ? 6.954 -5.526 -4.025 1.00 83.38 73 ALA A O 1
ATOM 511 N N . ARG A 1 74 ? 6.114 -7.033 -5.473 1.00 85.06 74 ARG A N 1
ATOM 512 C CA . ARG A 1 74 ? 5.852 -6.123 -6.593 1.00 85.06 74 ARG A CA 1
ATOM 513 C C . ARG A 1 74 ? 4.478 -6.379 -7.192 1.00 85.06 74 ARG A C 1
ATOM 515 O O . ARG A 1 74 ? 4.162 -7.503 -7.588 1.00 85.06 74 ARG A O 1
ATOM 522 N N . ILE A 1 75 ? 3.694 -5.311 -7.311 1.00 88.44 75 ILE A N 1
ATOM 523 C CA . ILE A 1 75 ? 2.356 -5.342 -7.909 1.00 88.44 75 ILE A CA 1
ATOM 524 C C . ILE A 1 75 ? 2.424 -4.762 -9.319 1.00 88.44 75 ILE A C 1
ATOM 526 O O . ILE A 1 75 ? 2.915 -3.648 -9.533 1.00 88.44 75 ILE A O 1
ATOM 530 N N . TYR A 1 76 ? 1.887 -5.516 -10.275 1.00 89.50 76 TYR A N 1
ATOM 531 C CA . TYR A 1 76 ? 1.747 -5.108 -11.667 1.00 89.50 76 TYR A CA 1
ATOM 532 C C . TYR A 1 76 ? 0.279 -4.858 -11.988 1.00 89.50 76 TYR A C 1
ATOM 534 O O . TYR A 1 76 ? -0.567 -5.697 -11.688 1.00 89.50 76 TYR A O 1
ATOM 542 N N . PHE A 1 77 ? -0.005 -3.743 -12.655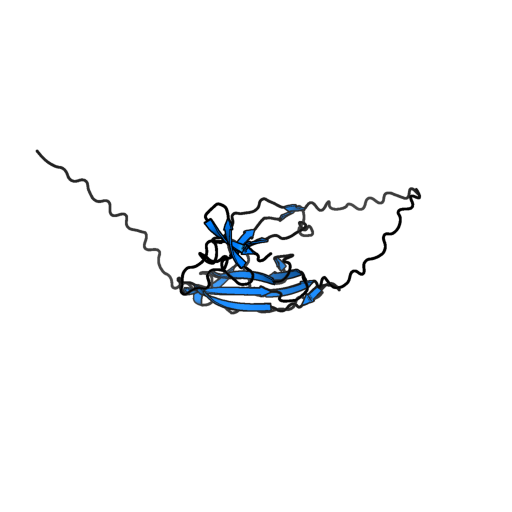 1.00 91.75 77 PHE A N 1
ATOM 543 C CA . PHE A 1 77 ? -1.303 -3.426 -13.243 1.00 91.75 77 PHE A CA 1
ATOM 544 C C . PHE A 1 77 ? -1.204 -3.503 -14.759 1.00 91.75 77 PHE A C 1
ATOM 546 O O . PHE A 1 77 ? -0.373 -2.818 -15.354 1.00 91.75 77 PHE A O 1
ATOM 553 N N . ASN A 1 78 ? -2.055 -4.311 -15.395 1.00 90.31 78 ASN A N 1
ATOM 554 C CA . ASN A 1 78 ? -2.043 -4.508 -16.850 1.00 90.31 78 ASN A CA 1
ATOM 555 C C . ASN A 1 78 ? -0.624 -4.790 -17.386 1.00 90.31 78 ASN A C 1
ATOM 557 O O . ASN A 1 78 ? -0.171 -4.138 -18.324 1.00 90.31 78 ASN A O 1
ATOM 561 N N . GLU A 1 79 ? 0.106 -5.691 -16.719 1.00 85.38 79 GLU A N 1
ATOM 562 C CA . GLU A 1 79 ? 1.491 -6.076 -17.053 1.00 85.38 79 GLU A CA 1
ATOM 563 C C . GLU A 1 79 ? 2.556 -4.980 -16.860 1.00 85.38 79 GLU A C 1
ATOM 565 O O . GLU A 1 79 ? 3.741 -5.213 -17.094 1.00 85.38 79 GLU A O 1
ATOM 570 N N . ARG A 1 80 ? 2.183 -3.797 -16.359 1.00 81.94 80 ARG A N 1
ATOM 571 C CA . ARG A 1 80 ? 3.118 -2.721 -16.011 1.00 81.94 80 ARG A CA 1
ATOM 572 C C . ARG A 1 80 ? 3.328 -2.665 -14.510 1.00 81.94 80 ARG A C 1
ATOM 574 O O . ARG A 1 80 ? 2.374 -2.760 -13.743 1.00 81.94 80 ARG A O 1
ATOM 581 N N . ILE A 1 81 ? 4.574 -2.479 -14.087 1.00 75.88 81 ILE A N 1
ATOM 582 C CA . ILE A 1 81 ? 4.884 -2.314 -12.668 1.00 75.88 81 ILE A CA 1
ATOM 583 C C . ILE A 1 81 ? 4.223 -1.035 -12.144 1.00 75.88 81 ILE A C 1
ATOM 585 O O . ILE A 1 81 ? 4.380 0.036 -12.732 1.00 75.88 81 ILE A O 1
ATOM 589 N N . PHE A 1 82 ? 3.449 -1.166 -11.070 1.00 74.44 82 PHE A N 1
ATOM 590 C CA . PHE A 1 82 ? 2.762 -0.045 -10.432 1.00 74.44 82 PHE A CA 1
ATOM 591 C C . PHE A 1 82 ? 3.418 0.311 -9.098 1.00 74.44 82 PHE A C 1
ATOM 593 O O . PHE A 1 82 ? 3.732 1.472 -8.853 1.00 74.44 82 PHE A O 1
ATOM 600 N N . LEU A 1 83 ? 3.700 -0.704 -8.279 1.00 68.69 83 LEU A N 1
ATOM 601 C CA . LEU A 1 83 ? 4.485 -0.570 -7.056 1.00 68.69 83 LEU A CA 1
ATOM 602 C C . LEU A 1 83 ? 5.694 -1.490 -7.145 1.00 68.69 83 LEU A C 1
ATOM 604 O O . LEU A 1 83 ? 5.547 -2.708 -7.300 1.00 68.69 83 LEU A O 1
ATOM 608 N N . SER A 1 84 ? 6.880 -0.892 -7.054 1.00 64.44 84 SER A N 1
ATOM 609 C CA . SER A 1 84 ? 8.135 -1.615 -6.933 1.00 64.44 84 SER A CA 1
ATOM 610 C C . SER A 1 84 ? 8.653 -1.536 -5.500 1.00 64.44 84 SER A C 1
ATOM 612 O O . SER A 1 84 ? 8.592 -0.498 -4.840 1.00 64.44 84 SER A O 1
ATOM 614 N N . ASP A 1 85 ? 9.198 -2.661 -5.058 1.00 62.03 85 ASP A N 1
ATOM 615 C CA . ASP A 1 85 ? 10.184 -2.722 -3.990 1.00 62.03 85 ASP A CA 1
ATOM 616 C C . ASP A 1 85 ? 9.666 -2.487 -2.564 1.00 62.03 85 ASP A C 1
ATOM 618 O O . ASP A 1 85 ? 10.231 -1.700 -1.806 1.00 62.03 85 ASP A O 1
ATOM 622 N N . ILE A 1 86 ? 8.599 -3.199 -2.182 1.00 62.78 86 ILE A N 1
ATOM 623 C CA . ILE A 1 86 ? 8.125 -3.262 -0.791 1.00 62.78 86 ILE A CA 1
ATOM 624 C C . ILE A 1 86 ? 8.632 -4.555 -0.151 1.00 62.78 86 ILE A C 1
ATOM 626 O O . ILE A 1 86 ? 8.343 -5.652 -0.630 1.00 62.78 86 ILE A O 1
ATOM 630 N N . THR A 1 87 ? 9.388 -4.447 0.938 1.00 67.06 87 THR A N 1
ATOM 631 C CA . THR A 1 87 ? 9.844 -5.613 1.704 1.00 67.06 87 THR A CA 1
ATOM 632 C C . THR A 1 87 ? 8.674 -6.226 2.476 1.00 67.06 87 THR A C 1
ATOM 634 O O . THR A 1 87 ? 7.997 -5.543 3.240 1.00 67.06 87 THR A O 1
ATOM 637 N N . GLY A 1 88 ? 8.441 -7.527 2.296 1.00 73.44 88 GLY A N 1
ATOM 638 C CA . GLY A 1 88 ? 7.367 -8.272 2.948 1.00 73.44 88 GLY A CA 1
ATOM 639 C C . GLY A 1 88 ? 6.084 -8.333 2.117 1.00 73.44 88 GLY A C 1
ATOM 640 O O . GLY A 1 88 ? 5.917 -9.245 1.303 1.00 73.44 88 GLY A O 1
ATOM 641 N N . GLN A 1 89 ? 5.155 -7.411 2.374 1.00 74.62 89 GLN A N 1
ATOM 642 C CA . GLN A 1 89 ? 3.805 -7.415 1.806 1.00 74.62 89 GLN A CA 1
ATOM 643 C C . GLN A 1 89 ? 3.478 -6.037 1.223 1.00 74.62 89 GLN A C 1
ATOM 645 O O . GLN A 1 89 ? 3.453 -5.040 1.940 1.00 74.62 89 GLN A O 1
ATOM 650 N N . ALA A 1 90 ? 3.252 -5.994 -0.086 1.00 81.69 90 ALA A N 1
ATOM 651 C CA . ALA A 1 90 ? 2.760 -4.833 -0.809 1.00 81.69 90 ALA A CA 1
ATOM 652 C C . ALA A 1 90 ? 1.230 -4.800 -0.746 1.00 81.69 90 ALA A C 1
ATOM 654 O O . ALA A 1 90 ? 0.582 -5.819 -0.989 1.00 81.69 90 ALA A O 1
ATOM 655 N N . GLU A 1 91 ? 0.659 -3.632 -0.472 1.00 84.44 91 GLU A N 1
ATOM 656 C CA . GLU A 1 91 ? -0.787 -3.437 -0.403 1.00 84.44 91 GLU A CA 1
ATOM 657 C C . GLU A 1 91 ? -1.187 -2.152 -1.130 1.00 84.44 91 GLU A C 1
ATOM 659 O O . GLU A 1 91 ? -0.509 -1.129 -1.010 1.00 84.44 91 GLU A O 1
ATOM 664 N N . VAL A 1 92 ? -2.267 -2.213 -1.908 1.00 87.06 92 VAL A N 1
ATOM 665 C CA . VAL A 1 92 ? -2.823 -1.063 -2.629 1.00 87.06 92 VAL A CA 1
ATOM 666 C C . VAL A 1 92 ? -4.340 -1.150 -2.714 1.00 87.06 92 VAL A C 1
ATOM 668 O O . VAL A 1 92 ? -4.904 -2.212 -2.968 1.00 87.06 92 VAL A O 1
ATOM 671 N N . GLU A 1 93 ? -4.999 -0.005 -2.562 1.00 84.94 93 GLU A N 1
ATOM 672 C CA . GLU A 1 93 ? -6.444 0.134 -2.706 1.00 84.94 93 GLU A CA 1
ATOM 673 C C . GLU A 1 93 ? -6.816 0.715 -4.079 1.00 84.94 93 GLU A C 1
ATOM 675 O O . GLU A 1 93 ? -6.253 1.715 -4.538 1.00 84.94 93 GLU A O 1
ATOM 680 N N . LEU A 1 94 ? -7.789 0.086 -4.739 1.00 87.44 94 LEU A N 1
ATOM 681 C CA . LEU A 1 94 ? -8.423 0.578 -5.955 1.00 87.44 94 LEU A CA 1
ATOM 682 C C . LEU A 1 94 ? -9.880 0.922 -5.680 1.00 87.44 94 LEU A C 1
ATOM 684 O O . LEU A 1 94 ? -10.608 0.154 -5.054 1.00 87.44 94 LEU A O 1
ATOM 688 N N . ILE A 1 95 ? -10.323 2.042 -6.236 1.00 86.06 95 ILE A N 1
ATOM 689 C CA . ILE A 1 95 ? -11.694 2.522 -6.114 1.00 86.06 95 ILE A CA 1
ATOM 690 C C . ILE A 1 95 ? -12.343 2.438 -7.490 1.00 86.06 95 ILE A C 1
ATOM 692 O O . ILE A 1 95 ? -11.768 2.872 -8.497 1.00 86.06 95 ILE A O 1
ATOM 696 N N . CYS A 1 96 ? -13.537 1.856 -7.546 1.00 86.56 96 CYS A N 1
ATOM 697 C CA . CYS A 1 96 ? -14.354 1.897 -8.742 1.00 86.56 96 CYS A CA 1
ATOM 698 C C . CYS A 1 96 ? -14.939 3.301 -8.899 1.00 86.56 96 CYS A C 1
ATOM 700 O O . CYS A 1 96 ? -15.560 3.827 -7.978 1.00 86.56 96 CYS A O 1
ATOM 702 N N . ARG A 1 97 ? -14.748 3.924 -10.060 1.00 84.56 97 ARG A N 1
ATOM 703 C CA . ARG A 1 97 ? -15.280 5.265 -10.335 1.00 84.56 97 ARG A CA 1
ATOM 704 C C . ARG A 1 97 ? -16.612 5.221 -11.079 1.00 84.56 97 ARG A C 1
ATOM 706 O O . ARG A 1 97 ? -17.102 4.165 -11.474 1.00 84.56 97 ARG A O 1
ATOM 713 N N . SER A 1 98 ? -17.215 6.394 -11.271 1.00 84.50 98 SER A N 1
ATOM 714 C CA . SER A 1 98 ? -18.482 6.570 -11.995 1.00 84.50 98 SER A CA 1
ATOM 715 C C . SER A 1 98 ? -18.441 6.079 -13.449 1.00 84.50 98 SER A C 1
ATOM 717 O O . SER A 1 98 ? -19.490 5.806 -14.021 1.00 84.50 98 SER A O 1
ATOM 719 N N . ASP A 1 99 ? -17.252 5.900 -14.029 1.00 86.25 99 ASP A N 1
ATOM 720 C CA . ASP A 1 99 ? -17.016 5.309 -15.352 1.00 86.25 99 ASP A CA 1
ATOM 721 C C . ASP A 1 99 ? -16.924 3.767 -15.333 1.00 86.25 99 ASP A C 1
ATOM 723 O O . ASP A 1 99 ? -16.569 3.162 -16.345 1.00 86.25 99 ASP A O 1
ATOM 727 N N . SER A 1 100 ? -17.265 3.118 -14.210 1.00 88.00 100 SER A N 1
ATOM 728 C CA . SER A 1 100 ? -17.185 1.658 -13.998 1.00 88.0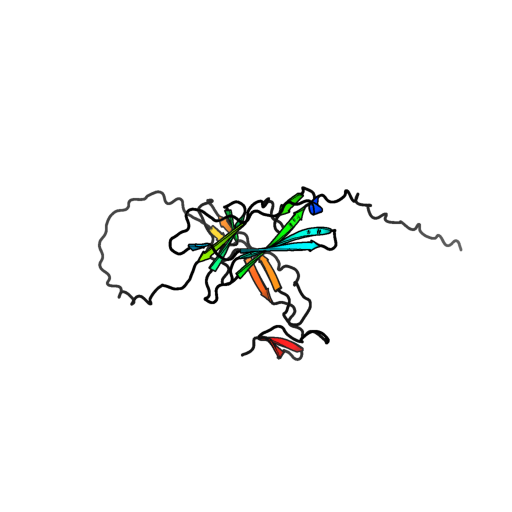0 100 SER A CA 1
ATOM 729 C C . SER A 1 100 ? -15.776 1.083 -14.179 1.00 88.00 100 SER A C 1
ATOM 73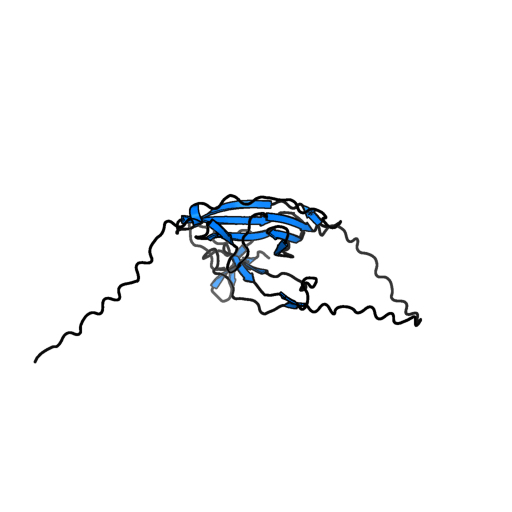1 O O . SER A 1 100 ? -15.609 -0.070 -14.589 1.00 88.00 100 SER A O 1
ATOM 733 N N . GLN A 1 101 ? -14.752 1.890 -13.892 1.00 90.81 101 GLN A N 1
ATOM 734 C CA . GLN A 1 101 ? -13.349 1.518 -14.035 1.00 90.81 101 GLN A CA 1
ATOM 735 C C . GLN A 1 101 ? -12.611 1.602 -12.699 1.00 90.81 101 GLN A C 1
ATOM 737 O O . GLN A 1 101 ? -12.807 2.533 -11.914 1.00 90.81 101 GLN A O 1
ATOM 742 N N . TRP A 1 102 ? -11.734 0.625 -12.458 1.00 90.69 102 TRP A N 1
ATOM 743 C CA . TRP A 1 102 ? -10.861 0.590 -11.288 1.00 90.69 102 TRP A CA 1
ATOM 744 C C . TRP A 1 102 ? -9.687 1.538 -11.461 1.00 90.69 102 TRP A C 1
ATOM 746 O O . TRP A 1 102 ? -8.993 1.483 -12.479 1.00 90.69 102 TRP A O 1
ATOM 756 N N . ARG A 1 103 ? -9.435 2.371 -10.451 1.00 89.31 103 ARG A N 1
ATOM 757 C CA . ARG A 1 103 ? -8.292 3.288 -10.423 1.00 89.31 103 ARG A CA 1
ATOM 758 C C . ARG A 1 103 ? -7.701 3.351 -9.023 1.00 89.31 103 ARG A C 1
ATOM 760 O O . ARG A 1 103 ? -8.432 3.250 -8.040 1.00 89.31 103 ARG A O 1
ATOM 767 N N . ALA A 1 104 ? -6.387 3.533 -8.944 1.00 84.69 104 ALA A N 1
ATOM 768 C CA . ALA A 1 104 ? -5.729 3.809 -7.671 1.00 84.69 104 ALA A CA 1
ATOM 769 C C . ALA A 1 104 ? -5.947 5.278 -7.278 1.00 84.69 104 ALA A C 1
ATOM 771 O O . ALA A 1 104 ? -6.352 6.101 -8.110 1.00 84.69 104 ALA A O 1
ATOM 772 N N . PHE A 1 105 ? -5.677 5.611 -6.016 1.00 69.88 105 PHE A N 1
ATOM 773 C CA . PHE A 1 105 ? -5.768 6.988 -5.539 1.00 69.88 105 PHE A CA 1
ATOM 774 C C . PHE A 1 105 ? -4.901 7.914 -6.408 1.00 69.88 105 PHE A C 1
ATOM 776 O O . PHE A 1 105 ? -3.739 7.617 -6.671 1.00 69.88 105 PHE A O 1
ATOM 783 N N . GLU A 1 106 ? -5.512 8.983 -6.927 1.00 66.56 106 GLU A N 1
ATOM 784 C CA . GLU A 1 106 ? -4.888 9.969 -7.830 1.00 66.56 106 GLU A CA 1
ATOM 785 C C . GLU A 1 106 ? -4.235 9.413 -9.112 1.00 66.56 106 GLU A C 1
ATOM 787 O O . GLU A 1 106 ? -3.557 10.143 -9.833 1.00 66.56 106 GLU A O 1
ATOM 792 N N . SER A 1 107 ? -4.486 8.149 -9.474 1.00 71.94 107 SER A N 1
ATOM 793 C CA . SER A 1 107 ? -3.955 7.578 -10.709 1.00 71.94 107 SER A CA 1
ATOM 794 C C . SER A 1 107 ? -4.961 7.666 -11.859 1.00 71.94 107 SER A C 1
ATOM 796 O O . SER A 1 107 ? -6.152 7.367 -11.736 1.00 71.94 107 SER A O 1
ATOM 798 N N . ALA A 1 108 ? -4.462 8.047 -13.036 1.00 76.06 108 ALA A N 1
ATOM 799 C CA . ALA A 1 108 ? -5.218 7.984 -14.286 1.00 76.06 108 ALA A CA 1
ATOM 800 C C . ALA A 1 108 ? -5.234 6.566 -14.895 1.00 76.06 108 ALA A C 1
ATOM 802 O O . ALA A 1 108 ? -5.795 6.357 -15.971 1.00 76.06 108 ALA A O 1
ATOM 803 N N . ILE A 1 109 ? -4.628 5.584 -14.223 1.00 81.25 109 ILE A N 1
ATOM 804 C CA . ILE A 1 109 ? -4.451 4.228 -14.743 1.00 81.25 109 ILE A CA 1
ATOM 805 C C . ILE A 1 109 ? -5.729 3.429 -14.505 1.00 81.25 109 ILE A C 1
ATOM 807 O O . ILE A 1 109 ? -6.154 3.238 -13.369 1.00 81.25 109 ILE A O 1
ATOM 811 N N . VAL A 1 110 ? -6.315 2.939 -15.595 1.00 89.56 110 VAL A N 1
ATOM 812 C CA . VAL A 1 110 ? -7.459 2.024 -15.574 1.00 89.56 110 VAL A CA 1
ATOM 813 C C . VAL A 1 110 ? -6.942 0.613 -15.366 1.00 89.56 110 VAL A C 1
ATOM 815 O O . VAL A 1 110 ? -6.232 0.092 -16.223 1.00 89.56 110 VAL A O 1
ATOM 818 N N . VAL A 1 111 ? -7.285 -0.017 -14.250 1.00 92.12 111 VAL A N 1
ATOM 819 C CA . VAL A 1 111 ? -6.783 -1.352 -13.907 1.00 92.12 111 VAL A CA 1
ATOM 820 C C . VAL A 1 111 ? -7.785 -2.418 -14.346 1.00 92.12 111 VAL A C 1
ATOM 822 O O . VAL A 1 111 ? -8.968 -2.359 -14.017 1.00 92.12 111 VAL A O 1
ATOM 825 N N . THR A 1 112 ? -7.310 -3.411 -15.097 1.00 91.44 112 THR A N 1
ATOM 826 C CA . THR A 1 112 ? -8.125 -4.547 -15.567 1.00 91.44 112 THR A CA 1
ATOM 827 C C . THR A 1 112 ? -7.551 -5.890 -15.128 1.00 91.44 112 THR A C 1
ATOM 829 O O . THR A 1 112 ? -8.310 -6.826 -14.856 1.00 91.44 112 THR A O 1
ATOM 832 N N . SER A 1 113 ? -6.224 -5.975 -15.007 1.00 91.44 113 SER A N 1
ATOM 833 C CA . SER A 1 113 ? -5.523 -7.134 -14.470 1.00 91.44 113 SER A CA 1
ATOM 834 C C . SER A 1 113 ? -4.463 -6.748 -13.447 1.00 91.44 113 SER A C 1
ATOM 836 O O . SER A 1 113 ? -3.892 -5.656 -13.494 1.00 91.44 113 SER A O 1
ATOM 838 N N . VAL A 1 114 ? -4.227 -7.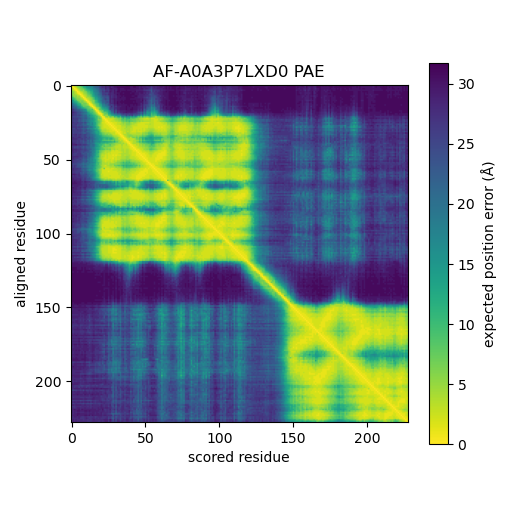669 -12.517 1.00 92.50 114 VAL A N 1
ATOM 839 C CA . VAL A 1 114 ? -3.299 -7.527 -11.400 1.00 92.50 114 VAL A CA 1
ATOM 840 C C . VAL A 1 114 ? -2.415 -8.766 -11.342 1.00 92.50 114 VAL A C 1
ATOM 842 O O . VAL A 1 114 ? -2.921 -9.888 -11.400 1.00 92.50 114 VAL A O 1
ATOM 845 N N . SER A 1 115 ? -1.109 -8.571 -11.191 1.00 91.69 115 SER A N 1
ATOM 846 C CA . SER A 1 115 ? -0.152 -9.665 -11.000 1.00 91.69 115 SER A CA 1
ATOM 847 C C . SER A 1 115 ? 0.760 -9.379 -9.807 1.00 91.69 115 SER A C 1
ATOM 849 O O . SER A 1 115 ? 1.134 -8.228 -9.577 1.00 91.69 115 SER A O 1
ATOM 851 N N . CYS A 1 116 ? 1.147 -10.427 -9.075 1.00 88.44 116 CYS A N 1
ATOM 852 C CA . CYS A 1 116 ? 2.100 -10.347 -7.968 1.00 88.44 116 CYS A CA 1
ATOM 853 C C . CYS A 1 116 ? 3.400 -11.065 -8.323 1.00 88.44 116 CYS A C 1
ATOM 855 O O . CYS A 1 116 ? 3.391 -12.244 -8.687 1.00 88.44 116 CYS A O 1
ATOM 857 N N . VAL A 1 117 ? 4.519 -10.368 -8.167 1.00 87.19 117 VAL A N 1
ATOM 858 C CA . VAL A 1 117 ? 5.860 -10.942 -8.287 1.00 87.19 117 VAL A CA 1
ATOM 859 C C . VAL A 1 117 ? 6.598 -10.672 -6.992 1.00 87.19 117 VAL A C 1
ATOM 861 O O . VAL A 1 117 ? 6.571 -9.553 -6.487 1.00 87.19 117 VAL A O 1
ATOM 864 N N . VAL A 1 118 ? 7.262 -11.686 -6.457 1.00 82.69 118 VAL A N 1
ATOM 865 C CA . VAL A 1 118 ? 8.163 -11.528 -5.318 1.00 82.69 118 VAL A CA 1
ATOM 866 C C . VAL A 1 118 ? 9.592 -11.851 -5.736 1.00 82.69 118 VAL A C 1
ATOM 868 O O . VAL A 1 118 ? 9.822 -12.690 -6.607 1.00 82.69 118 VAL A O 1
ATOM 871 N N . ILE A 1 119 ? 10.548 -11.187 -5.102 1.00 78.50 119 ILE A N 1
ATOM 872 C CA . ILE A 1 119 ? 11.967 -11.511 -5.188 1.00 78.50 119 ILE A CA 1
ATOM 873 C C . ILE A 1 119 ? 12.360 -12.147 -3.866 1.00 78.50 119 ILE A C 1
ATOM 875 O O . ILE A 1 119 ? 12.245 -11.504 -2.818 1.00 78.50 119 ILE A O 1
ATOM 879 N N . ASP A 1 120 ? 12.803 -13.398 -3.917 1.00 65.88 120 ASP A N 1
ATOM 880 C CA . ASP A 1 120 ? 13.358 -14.065 -2.747 1.00 65.88 120 ASP A CA 1
ATOM 881 C C . ASP A 1 120 ? 14.765 -13.511 -2.472 1.00 65.88 120 ASP A C 1
ATOM 883 O O . ASP A 1 120 ? 15.607 -13.451 -3.370 1.00 65.88 120 ASP A O 1
ATOM 887 N N . GLN A 1 121 ? 15.015 -13.057 -1.241 1.00 58.31 121 GLN A N 1
ATOM 888 C CA . GLN A 1 121 ? 16.342 -12.594 -0.820 1.00 58.31 121 GLN A CA 1
ATOM 889 C C . GLN A 1 121 ? 17.247 -13.744 -0.348 1.00 58.31 121 GLN A C 1
ATOM 891 O O . GLN A 1 121 ? 18.397 -13.513 0.028 1.00 58.31 121 GLN A O 1
ATOM 896 N N . MET A 1 122 ? 16.787 -14.994 -0.394 1.00 47.44 122 MET A N 1
ATOM 897 C CA . MET A 1 122 ? 17.555 -16.138 0.082 1.00 47.44 122 MET A CA 1
ATOM 898 C C . MET A 1 122 ? 18.407 -16.770 -1.034 1.00 47.44 122 MET A C 1
ATOM 900 O O . MET A 1 122 ? 18.053 -17.809 -1.561 1.00 47.44 122 MET A O 1
ATOM 904 N N . THR A 1 123 ? 19.527 -16.124 -1.394 1.00 39.84 123 THR A N 1
ATOM 905 C CA . THR A 1 123 ? 20.847 -16.742 -1.689 1.00 39.84 123 THR A CA 1
ATOM 906 C C . THR A 1 123 ? 21.778 -15.737 -2.377 1.00 39.84 123 THR A C 1
ATOM 908 O O . THR A 1 123 ? 21.973 -15.760 -3.591 1.00 39.84 123 THR A O 1
ATOM 911 N N . VAL A 1 124 ? 22.439 -14.893 -1.591 1.00 38.62 124 VAL A N 1
ATOM 912 C CA . VAL A 1 124 ? 23.842 -14.579 -1.879 1.00 38.62 124 VAL A CA 1
ATOM 913 C C . VAL A 1 124 ? 24.621 -15.197 -0.718 1.00 38.62 124 VAL A C 1
ATOM 915 O O . VAL A 1 124 ? 24.474 -14.723 0.409 1.00 38.62 124 VAL A O 1
ATOM 918 N N . PRO A 1 125 ? 25.377 -16.295 -0.924 1.00 36.12 125 PRO A N 1
ATOM 919 C CA . PRO A 1 125 ? 26.371 -16.718 0.057 1.00 36.12 125 PRO A CA 1
ATOM 920 C C . PRO A 1 125 ? 27.285 -15.519 0.341 1.00 36.12 125 PRO A C 1
ATOM 922 O O . PRO A 1 125 ? 27.533 -14.752 -0.593 1.00 36.12 125 PRO A O 1
ATOM 925 N N . PRO A 1 126 ? 27.801 -15.326 1.566 1.00 37.88 126 PRO A N 1
ATOM 926 C CA . PRO A 1 126 ? 28.804 -14.300 1.806 1.00 37.88 126 PRO A CA 1
ATOM 927 C C . PRO A 1 126 ? 30.044 -14.680 0.989 1.00 37.88 126 PRO A C 1
ATOM 929 O O . PRO A 1 126 ? 30.848 -15.508 1.405 1.00 37.88 126 PRO A O 1
ATOM 932 N N . ALA A 1 127 ? 30.142 -14.154 -0.231 1.00 39.22 127 ALA A N 1
ATOM 933 C CA . ALA A 1 127 ? 31.315 -14.305 -1.060 1.00 39.22 127 ALA A CA 1
ATOM 934 C C . ALA A 1 127 ? 32.415 -13.489 -0.393 1.00 39.22 127 ALA A C 1
ATOM 936 O O . ALA A 1 127 ? 32.299 -12.268 -0.251 1.00 39.22 127 ALA A O 1
ATOM 937 N N . ASP A 1 128 ? 33.446 -14.211 0.038 1.00 43.56 128 ASP A N 1
ATOM 938 C CA . ASP A 1 128 ? 34.749 -13.689 0.394 1.00 43.56 128 ASP A CA 1
ATOM 939 C C . ASP A 1 128 ? 35.105 -12.484 -0.474 1.00 43.56 128 ASP A C 1
ATOM 941 O O . ASP A 1 128 ? 35.095 -12.526 -1.707 1.00 43.56 128 ASP A O 1
ATOM 945 N N . SER A 1 129 ? 35.436 -11.398 0.208 1.00 40.84 129 SER A N 1
ATOM 946 C CA . SER A 1 129 ? 36.062 -10.219 -0.362 1.00 40.84 129 SER A CA 1
ATOM 947 C C . SER A 1 129 ? 37.210 -10.608 -1.307 1.00 40.84 129 SER A C 1
ATOM 949 O O . SER A 1 129 ? 38.212 -11.156 -0.833 1.00 40.84 129 SER A O 1
ATOM 951 N N . PRO A 1 130 ? 37.161 -10.271 -2.610 1.00 46.09 130 PRO A N 1
ATOM 952 C CA . PRO A 1 130 ? 38.355 -10.300 -3.425 1.00 46.09 130 PRO A CA 1
ATOM 953 C C . PRO A 1 130 ? 39.199 -9.078 -3.061 1.00 46.09 130 PRO A C 1
ATOM 955 O O . PRO A 1 130 ? 38.824 -7.924 -3.271 1.00 46.09 130 PRO A O 1
ATOM 958 N N . LYS A 1 131 ? 40.360 -9.371 -2.483 1.00 41.69 131 LYS A N 1
ATOM 959 C CA . LYS A 1 131 ? 41.477 -8.458 -2.260 1.00 41.69 131 LYS A CA 1
ATOM 960 C C . LYS A 1 131 ? 41.782 -7.708 -3.564 1.00 41.69 131 LYS A C 1
ATOM 962 O O . LYS A 1 131 ? 42.144 -8.322 -4.565 1.00 41.69 131 LYS A O 1
ATOM 967 N N . VAL A 1 132 ? 41.629 -6.385 -3.546 1.00 40.84 132 VAL A N 1
ATOM 968 C CA . VAL A 1 132 ? 41.972 -5.503 -4.669 1.00 40.84 132 VAL A CA 1
ATOM 969 C C . VAL A 1 132 ? 43.480 -5.589 -4.905 1.00 40.84 132 VAL A C 1
ATOM 971 O O . VAL A 1 132 ? 44.267 -5.128 -4.080 1.00 40.84 132 VAL A O 1
ATOM 974 N N . ILE A 1 133 ? 43.886 -6.190 -6.024 1.00 45.78 133 ILE A N 1
ATOM 975 C CA . ILE A 1 133 ? 45.249 -6.089 -6.547 1.00 45.78 133 ILE A CA 1
ATOM 976 C C . ILE A 1 133 ? 45.184 -5.199 -7.781 1.00 45.78 133 ILE A C 1
ATOM 978 O O . ILE A 1 133 ? 44.686 -5.584 -8.838 1.00 45.78 133 ILE A O 1
ATOM 982 N N . SER A 1 134 ? 45.690 -3.983 -7.610 1.00 45.72 134 SER A N 1
ATOM 983 C CA . SER A 1 134 ? 45.930 -3.017 -8.670 1.00 45.72 134 SER A CA 1
ATOM 984 C C . SER A 1 134 ? 46.907 -3.597 -9.686 1.00 45.72 134 SER A C 1
ATOM 986 O O . SER A 1 134 ? 48.080 -3.789 -9.378 1.00 45.72 134 SER A O 1
ATOM 988 N N . THR A 1 135 ? 46.451 -3.826 -10.913 1.00 37.88 135 THR A N 1
ATOM 989 C CA . THR A 1 135 ? 47.342 -3.893 -12.073 1.00 37.88 135 THR A CA 1
ATOM 990 C C . THR A 1 135 ? 46.742 -3.071 -13.202 1.00 37.88 135 THR A C 1
ATOM 992 O O . THR A 1 135 ? 45.633 -3.298 -13.675 1.00 37.88 135 THR A O 1
ATOM 995 N N . SER A 1 136 ? 47.483 -2.031 -13.560 1.00 61.09 136 SER A N 1
ATOM 996 C CA . SER A 1 136 ? 47.234 -1.119 -14.663 1.00 61.09 136 SER A CA 1
ATOM 997 C C . SER A 1 136 ? 47.327 -1.845 -16.001 1.00 61.09 136 SER A C 1
ATOM 999 O O . SER A 1 136 ? 48.355 -2.457 -16.291 1.00 61.09 136 SER A O 1
ATOM 1001 N N . SER A 1 137 ? 46.329 -1.682 -16.865 1.00 57.25 137 SER A N 1
ATOM 1002 C CA . SER A 1 137 ? 46.568 -1.744 -18.306 1.00 57.25 137 SER A CA 1
ATOM 1003 C C . SER A 1 137 ? 45.536 -0.903 -19.064 1.00 57.25 137 SER A C 1
ATOM 1005 O O . SER A 1 137 ? 44.356 -0.938 -18.707 1.00 57.25 137 SER A O 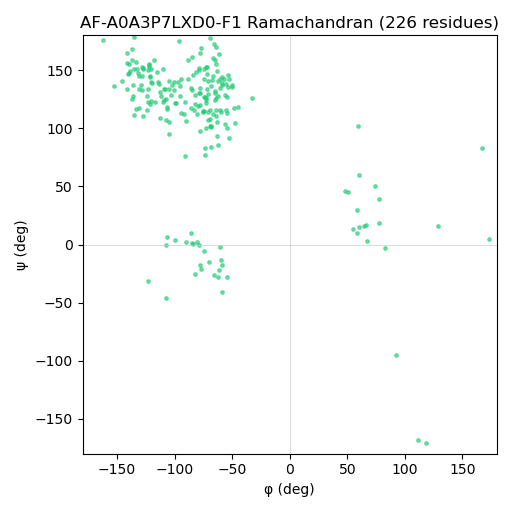1
ATOM 1007 N N . PRO A 1 138 ? 45.947 -0.115 -20.074 1.00 65.25 138 PRO A N 1
ATOM 1008 C CA . PRO A 1 138 ? 45.054 0.772 -20.797 1.00 65.25 138 PRO A CA 1
ATOM 1009 C C . PRO A 1 138 ? 44.531 0.063 -22.047 1.00 65.25 138 PRO A C 1
ATOM 1011 O O . PRO A 1 138 ? 45.292 -0.177 -22.977 1.00 65.25 138 PRO A O 1
ATOM 1014 N N . PHE A 1 139 ? 43.232 -0.232 -22.115 1.00 54.25 139 PHE A N 1
ATOM 1015 C CA . PHE A 1 139 ? 42.610 -0.605 -23.385 1.00 54.25 139 PHE A CA 1
ATOM 1016 C C . PHE A 1 139 ? 41.266 0.093 -23.602 1.00 54.25 139 PHE A C 1
ATOM 1018 O O . PHE A 1 139 ? 40.269 -0.180 -22.945 1.00 54.25 139 PHE A O 1
ATOM 1025 N N . MET A 1 140 ? 41.328 0.991 -24.589 1.00 50.44 140 MET A N 1
ATOM 1026 C CA . MET A 1 140 ? 40.351 1.282 -25.636 1.00 50.44 140 MET A CA 1
ATOM 1027 C C . MET A 1 140 ? 38.944 1.731 -25.229 1.00 50.44 140 MET A C 1
ATOM 1029 O O . MET A 1 140 ? 38.035 0.952 -24.959 1.00 50.44 140 MET A O 1
ATOM 1033 N N . LEU A 1 141 ? 38.766 3.047 -25.361 1.00 54.31 141 LEU A N 1
ATOM 1034 C CA . LEU A 1 141 ? 37.493 3.729 -25.540 1.00 54.31 141 LEU A CA 1
ATOM 1035 C C . LEU A 1 141 ? 36.754 3.171 -26.764 1.00 54.31 141 LEU A C 1
ATOM 1037 O O . LEU A 1 141 ? 37.036 3.554 -27.897 1.00 54.31 141 LEU A O 1
ATOM 1041 N N . ILE A 1 142 ? 35.741 2.347 -26.526 1.00 53.88 142 ILE A N 1
ATOM 1042 C CA . ILE A 1 142 ? 34.583 2.285 -27.416 1.00 53.88 142 ILE A CA 1
ATOM 1043 C C . ILE A 1 142 ? 33.469 3.017 -26.678 1.00 53.88 142 ILE A C 1
ATOM 1045 O O . ILE A 1 142 ? 32.797 2.466 -25.810 1.00 53.88 142 ILE A O 1
ATOM 1049 N N . SER A 1 143 ? 33.323 4.306 -26.992 1.00 53.84 143 SER A N 1
ATOM 1050 C CA . SER A 1 143 ? 32.153 5.091 -26.602 1.00 53.84 143 SER A CA 1
ATOM 1051 C C . SER A 1 143 ? 30.946 4.567 -27.369 1.00 53.84 143 SER A C 1
ATOM 1053 O O . SER A 1 143 ? 30.568 5.100 -28.409 1.00 53.84 143 SER A O 1
ATOM 1055 N N . THR A 1 144 ? 30.321 3.514 -26.851 1.00 47.28 144 THR A N 1
ATOM 1056 C CA . THR A 1 144 ? 28.903 3.302 -27.111 1.00 47.28 144 THR A CA 1
ATOM 1057 C C . THR A 1 144 ? 28.171 4.456 -26.454 1.00 47.28 144 THR A C 1
ATOM 1059 O O . THR A 1 144 ? 28.368 4.708 -25.263 1.00 47.28 144 THR A O 1
ATOM 1062 N N . ILE A 1 145 ? 27.366 5.170 -27.237 1.00 58.41 145 ILE A N 1
ATOM 1063 C CA . ILE A 1 145 ? 26.435 6.199 -26.778 1.00 58.41 145 ILE A CA 1
ATOM 1064 C C . ILE A 1 145 ? 25.571 5.572 -25.678 1.00 58.41 145 ILE A C 1
ATOM 1066 O O . ILE A 1 145 ? 24.567 4.916 -25.937 1.00 58.41 145 ILE A O 1
ATOM 1070 N N . SER A 1 146 ? 26.011 5.719 -24.429 1.00 53.16 146 SER A N 1
ATOM 1071 C CA . SER A 1 146 ? 25.189 5.466 -23.263 1.00 53.16 146 SER A CA 1
ATOM 1072 C C . SER A 1 146 ? 24.166 6.581 -23.290 1.00 53.16 146 SER A C 1
ATOM 1074 O O . SER A 1 146 ? 24.482 7.737 -22.996 1.00 53.16 146 SER A O 1
ATOM 1076 N N . MET A 1 147 ? 22.956 6.249 -23.732 1.00 55.44 147 MET A N 1
ATOM 1077 C CA . MET A 1 147 ? 21.786 7.060 -23.455 1.00 55.44 147 MET A CA 1
ATOM 1078 C C . MET A 1 147 ? 21.764 7.212 -21.936 1.00 55.44 147 MET A C 1
ATOM 1080 O O . MET A 1 147 ? 21.503 6.249 -21.215 1.00 55.44 147 MET A O 1
ATOM 1084 N N . ARG A 1 148 ? 22.234 8.371 -21.458 1.00 64.62 148 ARG A N 1
ATOM 1085 C CA . ARG A 1 148 ? 22.547 8.575 -20.048 1.00 64.62 148 ARG A CA 1
ATOM 1086 C C . ARG A 1 148 ? 21.261 8.427 -19.269 1.00 64.62 148 ARG A C 1
ATOM 1088 O O . ARG A 1 148 ? 20.398 9.298 -19.312 1.00 64.62 148 ARG A O 1
ATOM 1095 N N . CYS A 1 149 ? 21.142 7.299 -18.590 1.00 64.12 149 CYS A N 1
ATOM 1096 C CA . CYS A 1 149 ? 19.976 7.007 -17.803 1.00 64.12 149 CYS A CA 1
ATOM 1097 C C . CYS A 1 149 ? 20.000 7.882 -16.552 1.00 64.12 149 CYS A C 1
ATOM 1099 O O . CYS A 1 149 ? 20.746 7.615 -15.613 1.00 64.12 149 CYS A O 1
ATOM 1101 N N . SER A 1 150 ? 19.233 8.970 -16.580 1.00 79.19 150 SER A N 1
ATOM 1102 C CA . SER A 1 150 ? 19.035 9.850 -15.432 1.00 79.19 150 SER A CA 1
ATOM 1103 C C . SER A 1 150 ? 17.632 9.626 -14.886 1.00 79.19 150 SER A C 1
ATOM 1105 O O . SER A 1 150 ? 16.649 9.850 -15.605 1.00 79.19 150 SER A O 1
ATOM 1107 N N . ALA A 1 151 ? 17.561 9.143 -13.646 1.00 74.06 151 ALA A N 1
ATOM 1108 C CA . ALA A 1 151 ? 16.342 8.963 -12.874 1.00 74.06 151 ALA A CA 1
ATOM 1109 C C . ALA A 1 151 ? 16.580 9.430 -11.435 1.00 74.06 151 ALA A C 1
ATOM 1111 O O . ALA A 1 151 ? 17.514 8.971 -10.776 1.00 74.06 151 ALA A O 1
ATOM 1112 N N . GLN A 1 152 ? 15.740 10.342 -10.958 1.00 80.12 152 GLN A N 1
ATOM 1113 C CA . GLN A 1 152 ? 15.807 10.907 -9.616 1.00 80.12 152 GLN A CA 1
ATOM 1114 C C . GLN A 1 152 ? 14.434 10.892 -8.955 1.00 80.12 152 GLN A C 1
ATOM 1116 O O . GLN A 1 152 ? 13.395 11.026 -9.605 1.00 80.12 152 GLN A O 1
ATOM 1121 N N . TRP A 1 153 ? 14.432 10.729 -7.639 1.00 79.88 153 TRP A N 1
ATOM 1122 C CA . TRP A 1 153 ? 13.206 10.856 -6.874 1.00 79.88 153 TRP A CA 1
ATOM 1123 C C . TRP A 1 153 ? 12.769 12.312 -6.814 1.00 79.88 153 TRP A C 1
ATOM 1125 O O . TRP A 1 153 ? 13.543 13.182 -6.421 1.00 79.88 153 TRP A O 1
ATOM 1135 N N . GLY A 1 154 ? 11.506 12.546 -7.147 1.00 78.12 154 GLY A N 1
ATOM 1136 C CA . GLY A 1 154 ? 10.807 13.760 -6.769 1.00 78.12 154 GLY A CA 1
ATOM 1137 C C . GLY A 1 154 ? 10.548 13.798 -5.262 1.00 78.12 154 GLY A C 1
ATOM 1138 O O . GLY A 1 154 ? 10.853 12.861 -4.513 1.00 78.12 154 GLY A O 1
ATOM 1139 N N . LEU A 1 155 ? 9.952 14.899 -4.814 1.00 81.56 155 LEU A N 1
ATOM 1140 C CA . LEU A 1 155 ? 9.563 15.056 -3.418 1.00 81.56 155 LEU A CA 1
ATOM 1141 C C . LEU A 1 155 ? 8.503 14.025 -3.022 1.00 81.56 155 LEU A C 1
ATOM 1143 O O . LEU A 1 155 ? 7.668 13.603 -3.826 1.00 81.56 155 LEU A O 1
ATOM 1147 N N . TRP A 1 156 ? 8.536 13.647 -1.748 1.00 80.19 156 TRP A N 1
ATOM 1148 C CA . TRP A 1 156 ? 7.443 12.904 -1.146 1.00 80.19 156 TRP A CA 1
ATOM 1149 C C . TRP A 1 156 ? 6.186 13.768 -1.107 1.00 80.19 156 TRP A C 1
ATOM 1151 O O . TRP A 1 156 ? 6.215 14.910 -0.651 1.00 80.19 156 TRP A O 1
ATOM 1161 N N . GLY A 1 157 ? 5.081 13.187 -1.555 1.00 68.06 157 GLY A N 1
ATOM 1162 C CA . GLY A 1 157 ? 3.747 13.703 -1.324 1.00 68.06 157 GLY A CA 1
ATOM 1163 C C . GLY A 1 157 ? 3.364 13.652 0.158 1.00 68.06 157 GLY A C 1
ATOM 1164 O O . GLY A 1 157 ? 4.091 13.090 0.991 1.00 68.06 157 GLY A O 1
ATOM 1165 N N . PRO A 1 158 ? 2.215 14.250 0.505 1.00 70.94 158 PRO A N 1
ATOM 1166 C CA . PRO A 1 158 ? 1.705 14.212 1.864 1.00 70.94 158 PRO A CA 1
ATOM 1167 C C . PRO A 1 158 ? 1.368 12.778 2.283 1.00 70.94 158 PRO A C 1
ATOM 1169 O O . PRO A 1 158 ? 1.069 11.913 1.459 1.00 70.94 158 PRO A O 1
ATOM 1172 N N . TRP A 1 159 ? 1.391 12.540 3.592 1.00 83.19 159 TRP A N 1
ATOM 1173 C CA . TRP A 1 159 ? 0.853 11.312 4.158 1.00 83.19 159 TRP A CA 1
ATOM 1174 C C . TRP A 1 159 ? -0.665 11.261 4.000 1.00 83.19 159 TRP A C 1
ATOM 1176 O O . TRP A 1 159 ? -1.351 12.263 4.209 1.00 83.19 159 TRP A O 1
ATOM 1186 N N . SER A 1 160 ? -1.185 10.073 3.705 1.00 70.38 160 SER A N 1
ATOM 1187 C CA . SER A 1 160 ? -2.610 9.786 3.759 1.00 70.38 160 SER A CA 1
ATOM 1188 C C . SER A 1 160 ? -3.148 9.965 5.177 1.00 70.38 160 SER A C 1
ATOM 1190 O O . SER A 1 160 ? -2.415 9.971 6.176 1.00 70.38 160 SER A O 1
ATOM 1192 N N . THR A 1 161 ? -4.469 10.056 5.279 1.00 74.94 161 THR A N 1
ATOM 1193 C CA . THR A 1 161 ? -5.141 9.897 6.564 1.00 74.94 161 THR A CA 1
ATOM 1194 C C . THR A 1 161 ? -4.821 8.523 7.145 1.00 74.94 161 THR A C 1
ATOM 1196 O O . THR A 1 161 ? -4.673 7.542 6.415 1.00 74.94 161 THR A O 1
ATOM 1199 N N . CYS A 1 162 ? -4.695 8.465 8.468 1.00 82.38 162 CYS A N 1
ATOM 1200 C CA . CYS A 1 162 ? -4.456 7.212 9.168 1.00 82.38 162 CYS A CA 1
ATOM 1201 C C . CYS A 1 162 ? -5.700 6.319 9.084 1.00 82.38 162 CYS A C 1
ATOM 1203 O O . CYS A 1 162 ? -6.807 6.813 9.297 1.00 82.38 162 CYS A O 1
ATOM 1205 N N . SER A 1 163 ? -5.521 5.024 8.817 1.00 76.94 163 SER A N 1
ATOM 1206 C CA . SER A 1 163 ? -6.637 4.073 8.697 1.00 76.94 163 SER A CA 1
ATOM 1207 C C . SER A 1 163 ? -7.349 3.756 10.018 1.00 76.94 163 SER A C 1
ATOM 1209 O O . SER A 1 163 ? -8.454 3.223 10.015 1.00 76.94 163 SER A O 1
ATOM 1211 N N . ASP A 1 164 ? -6.740 4.097 11.153 1.00 85.06 164 ASP A N 1
ATOM 1212 C CA . ASP A 1 164 ? -7.332 3.943 12.480 1.00 85.06 164 ASP A CA 1
ATOM 1213 C C . ASP A 1 164 ? -6.969 5.144 13.347 1.00 85.06 164 ASP A C 1
ATOM 1215 O O . ASP A 1 164 ? -6.060 5.908 13.032 1.00 85.06 164 ASP A O 1
ATOM 1219 N N . ILE A 1 165 ? -7.662 5.310 14.462 1.00 91.81 165 ILE A N 1
ATOM 1220 C CA . ILE A 1 165 ? -7.581 6.498 15.311 1.00 91.81 165 ILE A CA 1
ATOM 1221 C C . ILE A 1 165 ? -6.846 6.257 16.628 1.00 91.81 165 ILE A C 1
ATOM 1223 O O . ILE A 1 165 ? -6.740 7.191 17.416 1.00 91.81 165 ILE A O 1
ATOM 1227 N N . CYS A 1 166 ? -6.366 5.044 16.915 1.00 93.19 166 CYS A N 1
ATOM 1228 C CA . CYS A 1 166 ? -5.647 4.727 18.153 1.00 93.19 166 CYS A CA 1
ATOM 1229 C C . CYS A 1 166 ? -4.839 3.420 18.058 1.00 93.19 166 CYS A C 1
ATOM 1231 O O . CYS A 1 166 ? -4.884 2.690 17.069 1.00 93.19 166 CYS A O 1
ATOM 1233 N N . GLY A 1 167 ? -4.094 3.132 19.124 1.00 93.38 167 GLY A N 1
ATOM 1234 C CA . GLY A 1 167 ? -3.419 1.877 19.435 1.00 93.38 167 GLY A CA 1
ATOM 1235 C C . GLY A 1 167 ? -2.311 1.473 18.471 1.00 93.38 167 GLY A C 1
ATOM 1236 O O . GLY A 1 167 ? -1.920 0.307 18.460 1.00 93.38 167 GLY A O 1
ATOM 1237 N N . ALA A 1 168 ? -1.830 2.406 17.644 1.00 92.31 168 ALA A N 1
ATOM 1238 C CA . ALA A 1 168 ? -0.975 2.131 16.492 1.00 92.31 168 ALA A CA 1
ATOM 1239 C C . ALA A 1 168 ? -1.601 1.175 15.455 1.00 92.31 168 ALA A C 1
ATOM 1241 O O . ALA A 1 168 ? -0.906 0.730 14.550 1.00 92.31 168 ALA A O 1
ATOM 1242 N N . PHE A 1 169 ? -2.895 0.845 15.559 1.00 85.44 169 PHE A N 1
ATOM 1243 C CA . PHE A 1 169 ? -3.567 -0.083 14.639 1.00 85.44 169 PHE A CA 1
ATOM 1244 C C . PHE A 1 169 ? -3.649 0.462 13.213 1.00 85.44 169 PHE A C 1
ATOM 1246 O O . PHE A 1 169 ? -3.700 -0.314 12.261 1.00 85.44 169 PHE A O 1
ATOM 1253 N N . GLY A 1 170 ? -3.646 1.787 13.084 1.00 79.94 170 GLY A N 1
ATOM 1254 C CA . GLY A 1 170 ? -3.732 2.475 11.813 1.00 79.94 170 GLY A CA 1
ATOM 1255 C C . GLY A 1 170 ? -2.387 2.553 11.108 1.00 79.94 170 GLY A C 1
ATOM 1256 O O . GLY A 1 170 ? -1.333 2.665 11.737 1.00 79.94 170 GLY A O 1
ATOM 1257 N N . SER A 1 171 ? -2.440 2.548 9.784 1.00 80.00 171 SER A N 1
ATOM 1258 C CA . SER A 1 171 ? -1.305 2.863 8.926 1.00 80.00 171 SER A CA 1
ATOM 1259 C C . SER A 1 171 ? -1.646 4.036 8.016 1.00 80.00 171 SER A C 1
ATOM 1261 O O . SER A 1 171 ? -2.817 4.341 7.772 1.00 80.00 171 SER A O 1
ATOM 1263 N N . ARG A 1 172 ? -0.610 4.740 7.569 1.00 77.88 172 ARG A N 1
ATOM 1264 C CA . ARG A 1 172 ? -0.709 5.797 6.566 1.00 77.88 172 ARG A CA 1
ATOM 1265 C C . ARG A 1 172 ? 0.398 5.637 5.544 1.00 77.88 172 ARG A C 1
ATOM 1267 O O . ARG A 1 172 ? 1.475 5.135 5.865 1.00 77.88 172 ARG A O 1
ATOM 1274 N N . GLN A 1 173 ? 0.123 6.082 4.328 1.00 76.38 173 GLN A N 1
ATOM 1275 C CA . GLN A 1 173 ? 1.006 5.917 3.183 1.00 76.38 173 GLN A CA 1
ATOM 1276 C C . GLN A 1 173 ? 1.272 7.253 2.500 1.00 76.38 173 GLN A C 1
ATOM 1278 O O . GLN A 1 173 ? 0.439 8.155 2.531 1.00 76.38 173 GLN A O 1
ATOM 1283 N N . ARG A 1 174 ? 2.440 7.388 1.880 1.00 77.25 174 ARG A N 1
ATOM 1284 C CA . ARG A 1 174 ? 2.777 8.514 1.001 1.00 77.25 174 ARG A CA 1
ATOM 1285 C C . ARG A 1 174 ? 3.498 8.012 -0.236 1.00 77.25 174 ARG A C 1
ATOM 1287 O O . ARG A 1 174 ? 4.111 6.947 -0.216 1.00 77.25 174 ARG A O 1
ATOM 1294 N N . PHE A 1 175 ? 3.470 8.811 -1.294 1.00 65.69 175 PHE A N 1
ATOM 1295 C CA . PHE A 1 175 ? 4.047 8.464 -2.591 1.00 65.69 175 PHE A CA 1
ATOM 1296 C C . PHE A 1 175 ? 4.982 9.566 -3.077 1.00 65.69 175 PHE A C 1
ATOM 1298 O O . PHE A 1 175 ? 4.799 10.726 -2.724 1.00 65.69 175 PHE A O 1
ATOM 1305 N N . ARG A 1 176 ? 5.975 9.225 -3.894 1.00 71.56 176 ARG A N 1
ATOM 1306 C CA . ARG A 1 176 ? 6.846 10.184 -4.594 1.00 71.56 176 ARG A CA 1
ATOM 1307 C C . ARG A 1 176 ? 6.884 9.878 -6.084 1.00 71.56 176 ARG A C 1
ATOM 1309 O O . ARG A 1 176 ? 6.735 8.731 -6.486 1.00 71.56 176 ARG A O 1
ATOM 1316 N N . GLY A 1 177 ? 7.111 10.888 -6.915 1.00 65.88 177 GLY A N 1
ATOM 1317 C CA . GLY A 1 177 ? 7.336 10.686 -8.349 1.00 65.88 177 GLY A CA 1
ATOM 1318 C C . GLY A 1 177 ? 8.764 10.219 -8.641 1.00 65.88 177 GLY A C 1
ATOM 1319 O O . GLY A 1 177 ? 9.686 10.586 -7.921 1.00 65.88 177 GLY A O 1
ATOM 1320 N N . CYS A 1 178 ? 8.965 9.445 -9.708 1.00 71.44 178 CYS A N 1
ATOM 1321 C CA . CYS A 1 178 ? 10.296 9.188 -10.268 1.00 71.44 178 CYS A CA 1
ATOM 1322 C C . CYS A 1 178 ? 10.454 10.000 -11.556 1.00 71.44 178 CYS A C 1
ATOM 1324 O O . CYS A 1 178 ? 9.859 9.661 -12.586 1.00 71.44 178 CYS A O 1
ATOM 1326 N N . GLU A 1 179 ? 11.235 11.074 -11.482 1.00 77.56 179 GLU A N 1
ATOM 1327 C CA . GLU A 1 179 ? 11.569 11.913 -12.627 1.00 77.56 179 GLU A CA 1
ATOM 1328 C C . GLU A 1 179 ? 12.669 11.235 -13.430 1.00 77.56 179 GLU A C 1
ATOM 1330 O O . GLU A 1 179 ? 13.756 10.976 -12.915 1.00 77.56 179 GLU A O 1
ATOM 1335 N N . ARG A 1 180 ? 12.384 10.919 -14.693 1.00 70.81 180 ARG A N 1
ATOM 1336 C CA . ARG A 1 180 ? 13.287 10.143 -15.541 1.00 70.81 180 ARG A CA 1
ATOM 1337 C C . ARG A 1 180 ? 13.343 10.679 -16.959 1.00 70.81 180 ARG A C 1
ATOM 1339 O O . ARG A 1 180 ? 12.354 11.161 -17.499 1.00 70.81 180 ARG A O 1
ATOM 1346 N N . THR A 1 181 ? 14.514 10.533 -17.559 1.00 67.88 181 THR A N 1
ATOM 1347 C CA . THR A 1 181 ? 14.809 10.957 -18.938 1.00 67.88 181 THR A CA 1
ATOM 1348 C C . THR A 1 181 ? 14.362 9.946 -19.995 1.00 67.88 181 THR A C 1
ATOM 1350 O O . THR A 1 181 ? 14.079 10.331 -21.123 1.00 67.88 181 THR A O 1
ATOM 1353 N N . SER A 1 182 ? 14.262 8.664 -19.635 1.00 58.41 182 SER A N 1
ATOM 1354 C CA . SER A 1 182 ? 13.761 7.586 -20.497 1.00 58.41 182 SER A CA 1
ATOM 1355 C C . SER A 1 182 ? 12.883 6.622 -19.699 1.00 58.41 182 SER A C 1
ATOM 1357 O O . SER A 1 182 ? 13.040 6.485 -18.484 1.00 58.41 182 SER A O 1
ATOM 1359 N N . HIS A 1 183 ? 11.972 5.924 -20.379 1.00 52.22 183 HIS A N 1
ATOM 1360 C CA . HIS A 1 183 ? 11.125 4.894 -19.774 1.00 52.22 183 HIS A CA 1
ATOM 1361 C C . HIS A 1 183 ? 11.917 3.708 -19.211 1.00 52.22 183 HIS A C 1
ATOM 1363 O O . HIS A 1 183 ? 11.469 3.125 -18.225 1.00 52.22 183 HIS A O 1
ATOM 1369 N N . ASP A 1 184 ? 13.093 3.422 -19.774 1.00 53.78 184 ASP A N 1
ATOM 1370 C CA . ASP A 1 184 ? 13.987 2.332 -19.350 1.00 53.78 184 ASP A CA 1
ATOM 1371 C C . ASP A 1 184 ? 14.803 2.669 -18.091 1.00 53.78 184 ASP A C 1
ATOM 1373 O O . ASP A 1 184 ? 15.595 1.858 -17.610 1.00 53.78 184 ASP A O 1
ATOM 1377 N N . CYS A 1 185 ? 14.615 3.873 -17.549 1.00 55.22 185 CYS A N 1
ATOM 1378 C CA . CYS A 1 185 ? 15.268 4.337 -16.338 1.00 55.22 185 CYS A CA 1
ATOM 1379 C C . CYS A 1 185 ? 14.388 4.158 -15.108 1.00 55.22 185 CYS A C 1
ATOM 1381 O O . CYS A 1 185 ? 13.188 4.431 -15.133 1.00 55.22 185 CYS A O 1
ATOM 1383 N N . PHE A 1 186 ? 15.006 3.740 -14.006 1.00 59.00 186 PHE A N 1
ATOM 1384 C CA . PHE A 1 186 ? 14.321 3.457 -12.751 1.00 59.00 186 PHE A CA 1
ATOM 1385 C C . PHE A 1 186 ? 15.014 4.189 -11.607 1.00 59.00 186 PHE A C 1
ATOM 1387 O O . PHE A 1 186 ? 16.242 4.208 -11.530 1.00 59.00 186 PHE A O 1
ATOM 1394 N N . CYS A 1 187 ? 14.223 4.789 -10.720 1.00 64.00 187 CYS A N 1
ATOM 1395 C CA . CYS A 1 187 ? 14.754 5.395 -9.511 1.00 64.00 187 CYS A CA 1
ATOM 1396 C C . CYS A 1 187 ? 15.056 4.299 -8.477 1.00 64.00 187 CYS A C 1
ATOM 1398 O O . CYS A 1 187 ? 14.225 3.412 -8.276 1.00 64.00 187 CYS A O 1
ATOM 1400 N N . PRO A 1 188 ? 16.218 4.338 -7.808 1.00 61.56 188 PRO A N 1
ATOM 1401 C CA . PRO A 1 188 ? 16.583 3.319 -6.831 1.00 61.56 188 PRO A CA 1
ATOM 1402 C C . PRO A 1 188 ? 15.768 3.467 -5.537 1.00 61.56 188 PRO A C 1
ATOM 1404 O O . PRO A 1 188 ? 15.834 4.502 -4.875 1.00 61.56 188 PRO A O 1
ATOM 1407 N N . GLY A 1 189 ? 15.025 2.427 -5.152 1.00 60.12 189 GLY A N 1
ATOM 1408 C CA . GLY A 1 189 ? 14.219 2.376 -3.924 1.00 60.12 189 GLY A CA 1
ATOM 1409 C C . GLY A 1 189 ? 12.710 2.379 -4.185 1.00 60.12 189 GLY A C 1
ATOM 1410 O O . GLY A 1 189 ? 12.263 2.207 -5.314 1.00 60.12 189 GLY A O 1
ATOM 1411 N N . SER A 1 190 ? 11.917 2.578 -3.134 1.00 62.16 190 SER A N 1
ATOM 1412 C CA . SER A 1 190 ? 10.456 2.436 -3.209 1.00 62.16 190 SER A CA 1
ATOM 1413 C C . SER A 1 190 ? 9.766 3.744 -3.618 1.00 62.16 190 SER A C 1
ATOM 1415 O O . SER A 1 190 ? 10.169 4.833 -3.195 1.00 62.16 190 SER A O 1
ATOM 1417 N N . ILE A 1 191 ? 8.712 3.644 -4.434 1.00 62.59 191 ILE A N 1
ATOM 1418 C CA . ILE A 1 191 ? 7.860 4.781 -4.843 1.00 62.59 191 ILE A CA 1
ATOM 1419 C C . ILE A 1 191 ? 6.870 5.203 -3.745 1.00 62.59 191 ILE A C 1
ATOM 1421 O O . ILE A 1 191 ? 6.381 6.332 -3.734 1.00 62.59 191 ILE A O 1
ATOM 1425 N N . SER A 1 192 ? 6.600 4.297 -2.811 1.00 69.94 192 SER A N 1
ATOM 1426 C CA . SER A 1 192 ? 5.695 4.477 -1.685 1.00 69.94 192 SER A CA 1
ATOM 1427 C C . SER A 1 192 ? 6.418 4.232 -0.369 1.00 69.94 192 SER A C 1
ATOM 1429 O O . SER A 1 192 ? 7.324 3.401 -0.299 1.00 69.94 192 SER A O 1
ATOM 1431 N N . ASP A 1 193 ? 5.971 4.918 0.668 1.00 76.62 193 ASP A N 1
ATOM 1432 C CA . ASP A 1 193 ? 6.418 4.746 2.045 1.00 76.62 193 ASP A CA 1
ATOM 1433 C C . ASP A 1 193 ? 5.185 4.557 2.936 1.00 76.62 193 ASP A C 1
ATOM 1435 O O . ASP A 1 193 ? 4.125 5.121 2.648 1.00 76.62 193 ASP A O 1
ATOM 1439 N N . SER A 1 194 ? 5.301 3.732 3.973 1.00 80.25 194 SER A N 1
ATOM 1440 C CA . SER A 1 194 ? 4.184 3.338 4.835 1.00 80.25 194 SER A CA 1
ATOM 1441 C C . SER A 1 194 ? 4.636 3.262 6.282 1.00 80.25 194 SER A C 1
ATOM 1443 O O . SER A 1 194 ? 5.640 2.625 6.592 1.00 80.25 194 SER A O 1
ATOM 1445 N N . GLU A 1 195 ? 3.849 3.840 7.183 1.00 81.94 195 GLU A N 1
ATOM 1446 C CA . GLU A 1 195 ? 4.150 3.835 8.613 1.00 81.94 195 GLU A CA 1
ATOM 1447 C C . GLU A 1 195 ? 2.896 3.648 9.466 1.00 81.94 195 GLU A C 1
ATOM 1449 O O . GLU A 1 195 ? 1.777 3.954 9.043 1.00 81.94 195 GLU A O 1
ATOM 1454 N N . TYR A 1 196 ? 3.090 3.152 10.690 1.00 86.94 196 TYR A N 1
ATOM 1455 C CA . TYR A 1 196 ? 2.032 3.159 11.692 1.00 86.94 196 TYR A CA 1
ATOM 1456 C C . TYR A 1 196 ? 1.790 4.579 12.184 1.00 86.94 196 TYR A C 1
ATOM 1458 O O . TYR A 1 196 ? 2.703 5.400 12.288 1.00 86.94 196 TYR A O 1
ATOM 1466 N N . CYS A 1 197 ? 0.543 4.860 12.516 1.00 87.75 197 CYS A N 1
ATOM 1467 C CA . CYS A 1 197 ? 0.122 6.162 12.990 1.00 87.75 197 CYS A CA 1
ATOM 1468 C C . CYS A 1 197 ? -0.824 6.009 14.174 1.00 87.75 197 CYS A C 1
ATOM 1470 O O . CYS A 1 197 ? -1.296 4.918 14.487 1.00 87.75 197 CYS A O 1
ATOM 1472 N N . ASN A 1 198 ? -1.096 7.126 14.851 1.00 94.12 198 ASN A N 1
ATOM 1473 C CA . ASN A 1 198 ? -2.059 7.163 15.947 1.00 94.12 198 ASN A CA 1
ATOM 1474 C C . ASN A 1 198 ? -1.683 6.225 17.111 1.00 94.12 198 ASN A C 1
ATOM 1476 O O . ASN A 1 198 ? -2.419 5.325 17.510 1.00 94.12 198 ASN A O 1
ATOM 1480 N N . PHE A 1 199 ? -0.502 6.482 17.681 1.00 94.75 199 PHE A N 1
ATOM 1481 C CA . PHE A 1 199 ? 0.101 5.692 18.757 1.00 94.75 199 PHE A CA 1
ATOM 1482 C C . PHE A 1 199 ? -0.540 5.893 20.138 1.00 94.75 199 PHE A C 1
ATOM 1484 O O . PHE A 1 199 ? -0.155 5.212 21.079 1.00 94.75 199 PHE A O 1
ATOM 1491 N N . GLN A 1 200 ? -1.493 6.807 20.320 1.00 95.81 200 GLN A N 1
ATOM 1492 C CA . GLN A 1 200 ? -2.237 6.887 21.584 1.00 95.81 200 GLN A CA 1
ATOM 1493 C C . GLN A 1 200 ? -2.991 5.574 21.850 1.00 95.81 200 GLN A C 1
ATOM 1495 O O . GLN A 1 200 ? -3.646 5.088 20.933 1.00 95.81 200 GLN A O 1
ATOM 1500 N N . PRO A 1 201 ? -2.952 5.006 23.066 1.00 96.44 201 PRO A N 1
ATOM 1501 C CA . PRO A 1 201 ? -3.663 3.774 23.363 1.00 96.44 201 PRO A CA 1
ATOM 1502 C C . PRO A 1 201 ? -5.166 3.884 23.095 1.00 96.44 201 PRO A C 1
ATOM 1504 O O . PRO A 1 201 ? -5.781 4.918 23.364 1.00 96.44 201 PRO A O 1
ATOM 1507 N N . CYS A 1 202 ? -5.764 2.814 22.580 1.00 95.31 202 CYS A N 1
ATOM 1508 C CA . CYS A 1 202 ? -7.215 2.710 22.496 1.00 95.31 202 CYS A CA 1
ATOM 1509 C C . CYS A 1 202 ? -7.832 2.507 23.886 1.00 95.31 202 CYS A C 1
ATOM 1511 O O . CYS A 1 202 ? -7.217 1.928 24.783 1.00 95.31 202 CYS A O 1
ATOM 1513 N N . LEU A 1 203 ? -9.079 2.951 24.040 1.00 95.06 203 LEU A N 1
ATOM 1514 C CA . LEU A 1 203 ? -9.881 2.681 25.229 1.00 95.06 203 LEU A CA 1
ATOM 1515 C C . LEU A 1 203 ? -10.644 1.358 25.080 1.00 95.06 203 LEU A C 1
ATOM 1517 O O . LEU A 1 203 ? -10.902 0.885 23.967 1.00 95.06 203 LEU A O 1
ATOM 1521 N N . TYR A 1 204 ? -11.038 0.785 26.218 1.00 91.62 204 TYR A N 1
ATOM 1522 C CA . TYR A 1 204 ? -11.948 -0.360 26.270 1.00 91.62 204 TYR A CA 1
ATOM 1523 C C . TYR A 1 204 ? -13.206 -0.081 25.417 1.00 91.62 204 TYR A C 1
ATOM 1525 O O . TYR A 1 204 ? -13.726 1.036 25.478 1.00 91.62 204 TYR A O 1
ATOM 1533 N N . PRO A 1 205 ? -13.706 -1.046 24.616 1.00 94.25 205 PRO A N 1
ATOM 1534 C CA . PRO A 1 205 ? -13.420 -2.489 24.631 1.00 94.25 205 PRO A CA 1
ATOM 1535 C C . PRO A 1 205 ? -12.257 -2.955 23.745 1.00 94.25 205 PRO A C 1
ATOM 1537 O O . PRO A 1 205 ? -11.992 -4.153 23.666 1.00 94.25 205 PRO A O 1
ATOM 1540 N N . ARG A 1 206 ? -11.562 -2.041 23.059 1.00 91.75 206 ARG A N 1
ATOM 1541 C CA . ARG A 1 206 ? -10.452 -2.403 22.171 1.00 91.75 206 ARG A CA 1
ATOM 1542 C C . ARG A 1 206 ? -9.182 -2.675 22.977 1.00 91.75 206 ARG A C 1
ATOM 1544 O O . ARG A 1 206 ? -8.964 -2.089 24.036 1.00 91.75 206 ARG A O 1
ATOM 1551 N N . SER A 1 207 ? -8.311 -3.533 22.448 1.0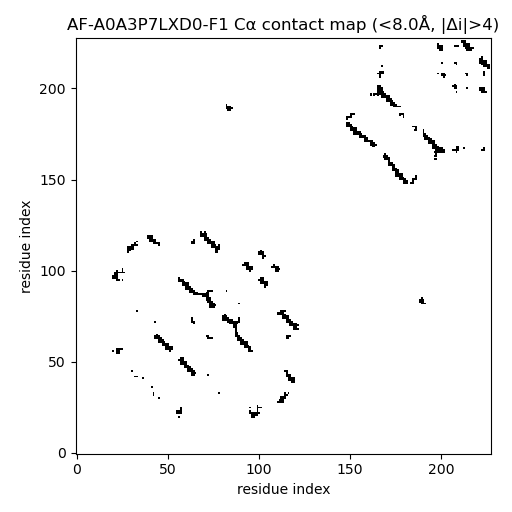0 92.75 207 SER A N 1
ATOM 1552 C CA . SER A 1 207 ? -6.951 -3.677 22.971 1.00 92.75 207 SER A CA 1
ATOM 1553 C C . SER A 1 207 ? -6.228 -2.333 22.900 1.00 92.75 207 SER A C 1
ATOM 1555 O O . SER A 1 207 ? -6.327 -1.629 21.898 1.00 92.75 207 SER A O 1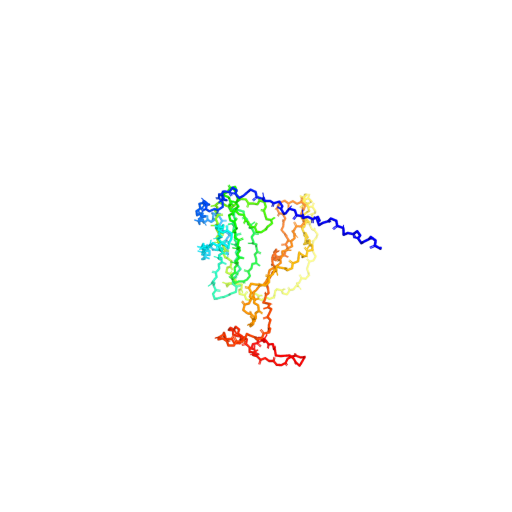
ATOM 1557 N N . ALA A 1 208 ? -5.498 -1.981 23.959 1.00 94.56 208 ALA A N 1
ATOM 1558 C CA . ALA A 1 208 ? -4.848 -0.679 24.082 1.00 94.56 208 ALA A CA 1
ATOM 1559 C C . ALA A 1 208 ? -3.853 -0.403 22.941 1.00 94.56 208 ALA A C 1
ATOM 1561 O O . ALA A 1 208 ? -3.830 0.700 22.403 1.00 94.56 208 ALA A O 1
ATOM 1562 N N . CYS A 1 209 ? -3.076 -1.411 22.546 1.00 94.75 209 CYS A N 1
ATOM 1563 C CA . CYS A 1 209 ? -2.107 -1.340 21.457 1.00 94.75 209 CYS A CA 1
ATOM 1564 C C . CYS A 1 209 ? -2.228 -2.561 20.543 1.00 94.75 209 CYS A C 1
ATOM 1566 O O . CYS A 1 209 ? -2.698 -3.621 20.967 1.00 94.75 209 CYS A O 1
ATOM 1568 N N . ARG A 1 210 ? -1.774 -2.414 19.295 1.00 92.44 210 ARG A N 1
ATOM 1569 C CA . ARG A 1 210 ? -1.635 -3.519 18.343 1.00 92.44 210 ARG A CA 1
ATOM 1570 C C . ARG A 1 210 ? -0.614 -4.559 18.798 1.00 92.44 210 ARG A C 1
ATOM 1572 O O . ARG A 1 210 ? 0.197 -4.318 19.691 1.00 92.44 210 ARG A O 1
ATOM 1579 N N . GLN A 1 211 ? -0.590 -5.688 18.095 1.00 89.62 211 GLN A N 1
ATOM 1580 C CA . GLN A 1 211 ? 0.396 -6.740 18.324 1.00 89.62 211 GLN A CA 1
ATOM 1581 C C . GLN A 1 211 ? 1.837 -6.197 18.230 1.00 89.62 211 GLN A C 1
ATOM 1583 O O . GLN A 1 211 ? 2.164 -5.404 17.341 1.00 89.62 211 GLN A O 1
ATOM 1588 N N . ASN A 1 212 ? 2.702 -6.638 19.147 1.00 87.94 212 ASN A N 1
ATOM 1589 C CA . ASN A 1 212 ? 4.111 -6.230 19.273 1.00 87.94 212 ASN A CA 1
ATOM 1590 C C . ASN A 1 212 ? 4.329 -4.762 19.676 1.00 87.94 212 ASN A C 1
ATOM 1592 O O . ASN A 1 212 ? 5.427 -4.236 19.502 1.00 87.94 212 ASN A O 1
ATOM 1596 N N . HIS A 1 213 ? 3.299 -4.097 20.202 1.00 91.81 213 HIS A N 1
ATOM 1597 C CA . HIS A 1 213 ? 3.429 -2.794 20.844 1.00 91.81 213 HIS A CA 1
ATOM 1598 C C . HIS A 1 213 ? 2.942 -2.865 22.290 1.00 91.81 213 HIS A C 1
ATOM 1600 O O . HIS A 1 213 ? 1.983 -3.573 22.601 1.00 91.81 213 HIS A O 1
ATOM 1606 N N . ILE A 1 214 ? 3.596 -2.113 23.169 1.00 93.56 214 ILE A N 1
ATOM 1607 C CA . ILE A 1 214 ? 3.235 -1.984 24.582 1.00 93.56 214 ILE A CA 1
ATOM 1608 C C . ILE A 1 214 ? 2.929 -0.533 24.916 1.00 93.56 214 ILE A C 1
ATOM 1610 O O . ILE A 1 214 ? 3.459 0.388 24.294 1.00 93.56 214 ILE A O 1
ATOM 1614 N N . VAL A 1 215 ? 2.062 -0.330 25.905 1.00 95.56 215 VAL A N 1
ATOM 1615 C CA . VAL A 1 215 ? 1.819 1.002 26.455 1.00 95.56 215 VAL A CA 1
ATOM 1616 C C . VAL A 1 215 ? 3.053 1.417 27.248 1.00 95.56 215 VAL A C 1
ATOM 1618 O O . VAL A 1 215 ? 3.348 0.834 28.289 1.00 95.56 215 VAL A O 1
ATOM 1621 N N . SER A 1 216 ? 3.736 2.448 26.767 1.00 94.62 216 SER A N 1
ATOM 1622 C CA . SER A 1 216 ? 4.881 3.065 27.430 1.00 94.62 216 SER A CA 1
ATOM 1623 C C . SER A 1 216 ? 4.607 4.544 27.672 1.00 94.62 216 SER A C 1
ATOM 1625 O O . SER A 1 216 ? 3.822 5.181 26.967 1.00 94.62 216 SER A O 1
ATOM 1627 N N . ALA A 1 217 ? 5.257 5.109 28.685 1.00 94.44 217 ALA A N 1
ATOM 1628 C CA . ALA A 1 217 ? 5.190 6.537 28.958 1.00 94.44 217 ALA A CA 1
ATOM 1629 C C . ALA A 1 217 ? 6.339 7.251 28.232 1.00 94.44 217 ALA A C 1
ATOM 1631 O O . ALA A 1 217 ? 7.503 7.075 28.583 1.00 94.44 217 ALA A O 1
ATOM 1632 N N . VAL A 1 218 ? 6.010 8.070 27.233 1.00 92.75 218 VAL A N 1
ATOM 1633 C CA . VAL A 1 218 ? 6.971 8.907 26.497 1.00 92.75 218 VAL A CA 1
ATOM 1634 C C . VAL A 1 218 ? 6.496 10.353 26.589 1.00 92.75 218 VAL A C 1
ATOM 1636 O O . VAL A 1 218 ? 5.339 10.642 26.296 1.00 92.75 218 VAL A O 1
ATOM 1639 N N . ASN A 1 219 ? 7.366 11.274 27.014 1.00 91.69 219 ASN A N 1
ATOM 1640 C CA . ASN A 1 219 ? 7.031 12.697 27.182 1.00 91.69 219 ASN A CA 1
ATOM 1641 C C . ASN A 1 219 ? 5.749 12.934 28.008 1.00 91.69 219 ASN A C 1
ATOM 1643 O O . ASN A 1 219 ? 4.885 13.711 27.613 1.00 91.69 219 ASN A O 1
ATOM 1647 N N . GLN A 1 220 ? 5.611 12.227 29.138 1.00 92.00 220 GLN A N 1
ATOM 1648 C CA . GLN A 1 220 ? 4.438 12.284 30.030 1.00 92.00 220 GLN A CA 1
ATOM 1649 C C . GLN A 1 220 ? 3.101 11.880 29.376 1.00 92.00 220 GLN A C 1
ATOM 1651 O O . GLN A 1 220 ? 2.035 12.119 29.940 1.00 92.00 220 GLN A O 1
ATOM 1656 N N . LYS A 1 221 ? 3.135 11.229 28.208 1.00 91.25 221 LYS A N 1
ATOM 1657 C CA . LYS A 1 221 ? 1.958 10.689 27.529 1.00 91.25 221 LYS A CA 1
ATOM 1658 C C . LYS A 1 221 ? 2.092 9.179 27.373 1.00 91.25 221 LYS A C 1
ATOM 1660 O O . LYS A 1 221 ? 3.154 8.670 27.021 1.00 91.25 221 LYS A O 1
ATOM 1665 N N . PHE A 1 222 ? 0.995 8.463 27.601 1.00 94.44 222 PHE A N 1
ATOM 1666 C CA . PHE A 1 222 ? 0.922 7.050 27.253 1.00 94.44 222 PHE A CA 1
ATOM 1667 C C . PHE A 1 222 ? 0.830 6.901 25.737 1.00 94.44 222 PHE A C 1
ATOM 1669 O O . PHE A 1 222 ? -0.056 7.477 25.099 1.00 94.44 222 PHE A O 1
ATOM 1676 N N . VAL A 1 223 ? 1.759 6.140 25.172 1.00 96.25 223 VAL A N 1
ATOM 1677 C CA . VAL A 1 223 ? 1.845 5.839 23.744 1.00 96.25 223 VAL A CA 1
ATOM 1678 C C . VAL A 1 223 ? 2.205 4.371 23.553 1.00 96.25 223 VAL A C 1
ATOM 1680 O O . VAL A 1 223 ? 2.894 3.768 24.371 1.00 96.25 223 VAL A O 1
ATOM 1683 N N . CYS A 1 224 ? 1.731 3.788 22.465 1.00 94.38 224 CYS A N 1
ATOM 1684 C CA . CYS A 1 224 ? 2.112 2.464 22.023 1.00 94.38 224 CYS A CA 1
ATOM 1685 C C . CYS A 1 224 ? 3.511 2.538 21.416 1.00 94.38 224 CYS A C 1
ATOM 1687 O O . CYS A 1 224 ? 3.705 3.174 20.383 1.00 94.38 224 CYS A O 1
ATOM 1689 N N . THR A 1 225 ? 4.482 1.889 22.043 1.00 93.75 225 THR A N 1
ATOM 1690 C CA . THR A 1 225 ? 5.842 1.761 21.511 1.00 93.75 225 THR A CA 1
ATOM 1691 C C . THR A 1 225 ? 6.091 0.324 21.085 1.00 93.75 225 THR A C 1
ATOM 1693 O O . THR A 1 225 ? 5.500 -0.580 21.682 1.00 93.75 225 THR A O 1
ATOM 1696 N N . PRO A 1 226 ? 6.961 0.078 20.092 1.00 91.88 226 PRO A N 1
ATOM 1697 C CA . PRO A 1 226 ? 7.422 -1.272 19.800 1.00 91.88 226 PRO A CA 1
ATOM 1698 C C . PRO A 1 226 ? 7.963 -1.933 21.070 1.00 91.88 226 PRO A C 1
ATOM 1700 O O . PRO A 1 226 ? 8.567 -1.261 21.912 1.00 91.88 226 PRO A O 1
ATOM 1703 N N . MET A 1 227 ? 7.710 -3.230 21.226 1.00 86.44 227 MET A N 1
ATOM 1704 C CA . MET A 1 227 ? 8.374 -4.006 22.273 1.00 86.44 227 MET A CA 1
ATOM 1705 C C . MET A 1 227 ? 9.902 -3.946 22.072 1.00 86.44 227 MET A C 1
ATOM 1707 O O . MET A 1 227 ? 10.338 -3.981 20.917 1.00 86.44 227 MET A O 1
ATOM 1711 N N . PRO A 1 228 ? 10.687 -3.808 23.156 1.00 77.12 228 PRO A N 1
ATOM 1712 C CA . PRO A 1 228 ? 12.147 -3.844 23.100 1.00 77.12 228 PRO A CA 1
ATOM 1713 C C . PRO A 1 228 ? 12.696 -5.218 22.697 1.00 77.12 228 PRO A C 1
ATOM 1715 O O . PRO A 1 228 ? 11.988 -6.233 22.905 1.00 77.12 228 PRO A O 1
#

Secondary structure (DSSP, 8-state):
---PPPP--------------GGG-PPPPEE-PPSS--TTEEEPPEEEEEEE-TTS-EEEEEEEE--TT-PEEEEEETTEEEEEEEESEEEEEEEE-TTS-EEETT----B-EEEEEEE-------------------------------EEEEEEPPPPPPS-SSTT-EEEEEEEEEEESSTT---SS-SEEEEEE--SPPPTTS-SS-TTEEEEEETTEEEEEE--

pLDDT: mean 73.91, std 16.23, range [36.12, 96.44]

Mean predicted aligned error: 18.06 Å